Protein AF-M5C0V6-F1 (afdb_monomer_lite)

Foldseek 3Di:
DDPADWDQDDLPDPVCQWDWTAGPPPRDIDIDGSPVVVVVVVCVVVVVVVVVVVLVVVVVVLQVVLLVLLLVLVVCPVPDDFLALVNLVSLLVSLVSLQDDRDDPPPDAPDDQDPVLVDPVRQRPCSNVVPRGQDDDLSSLVSSLVSLVSSQVSLCRNVHVVCSSPPSNVVSVVSSVVSVVVNVVCVVVPNRDDPDDDD

pLDDT: mean 81.52, std 14.81, range [35.28, 97.56]

Organism: Thanatephorus cucumeris (strain AG1-IB / isolate 7/3/14) (NCBI:txid1108050)

Radius of gyration: 25.03 Å; chains: 1; bounding box: 64×35×66 Å

Secondary structure (DSSP, 8-state):
---PPPPPP-S--TT-S-EEEE-TTT--EEEE-HHHHHHHHHHHHHHHHHHHHHHHHHHHHHHHHHHHHHHHHHHHHHHSPTT-HHHHHHHHHHHHHHTSPPP-GGG-PPPPPPTTTT-TT-TTHHHHH-SS----HHHHHHHHHHHHHHHHHHHHHHS-TTTTTHHHHHHHHHHHHHHHHHHHHHHHTTSSSPPP---

Sequence (199 aa):
MCEGFLPMPKLDDPNLKKTNVQCLQCRSVCTIEPPAIADAIRLGEEGLERAEELQFSDRYILDEAVRAAARVAAGISAVLPAGHPVRAVVYAELGKLLAVDEYYPGGQEPSEPTPAQLDPKANLTWIAGDEMGIPKGFERLRLAHHTLMQARQELLVGFGHSEQGGAVGKEVTELARKIEQEVAIWRKAGGGRRPVSQH

Structure (mmCIF, N/CA/C/O backbone):
data_AF-M5C0V6-F1
#
_entry.id   AF-M5C0V6-F1
#
loop_
_atom_site.group_PDB
_atom_site.id
_atom_site.type_symbol
_atom_site.label_atom_id
_atom_site.label_alt_id
_atom_site.label_comp_id
_atom_site.label_asym_id
_atom_site.label_entity_id
_atom_site.label_seq_id
_atom_site.pdbx_PDB_ins_code
_atom_site.Cartn_x
_atom_site.Cartn_y
_atom_site.Cartn_z
_atom_site.occupancy
_atom_site.B_iso_or_equiv
_atom_site.auth_seq_id
_atom_site.auth_comp_id
_atom_site.auth_asym_id
_atom_site.auth_atom_id
_atom_site.pdbx_PDB_model_num
ATOM 1 N N . MET A 1 1 ? 41.829 3.023 -16.241 1.00 58.75 1 MET A N 1
ATOM 2 C CA . MET A 1 1 ? 40.935 2.441 -17.265 1.00 58.75 1 MET A CA 1
ATOM 3 C C . MET A 1 1 ? 40.367 3.614 -18.050 1.00 58.75 1 MET A C 1
ATOM 5 O O . MET A 1 1 ? 40.049 4.608 -17.415 1.00 58.75 1 MET A O 1
ATOM 9 N N . CYS A 1 2 ? 40.374 3.590 -19.384 1.00 77.81 2 CYS A N 1
ATOM 10 C CA . CYS A 1 2 ? 39.829 4.698 -20.177 1.00 77.81 2 CYS A CA 1
ATOM 11 C C . CYS A 1 2 ? 38.317 4.496 -20.346 1.00 77.81 2 CYS A C 1
ATOM 13 O O . CYS A 1 2 ? 37.915 3.420 -20.771 1.00 77.81 2 CYS A O 1
ATOM 15 N N . GLU A 1 3 ? 37.510 5.513 -20.039 1.00 78.81 3 GLU A N 1
ATOM 16 C CA . GLU A 1 3 ? 36.044 5.524 -20.227 1.00 78.81 3 GLU A CA 1
ATOM 17 C C . GLU A 1 3 ? 35.631 5.932 -21.657 1.00 78.81 3 GLU A C 1
ATOM 19 O O . GLU A 1 3 ? 34.499 6.331 -21.913 1.00 78.81 3 GLU A O 1
ATOM 24 N N . GLY A 1 4 ? 36.575 5.889 -22.600 1.00 75.25 4 GLY A N 1
ATOM 25 C CA . GLY A 1 4 ? 36.364 6.350 -23.966 1.00 75.25 4 GLY A CA 1
ATOM 26 C C . GLY A 1 4 ? 35.483 5.413 -24.788 1.00 75.25 4 GLY A C 1
ATOM 27 O O . GLY A 1 4 ? 35.459 4.200 -24.586 1.00 75.25 4 GLY A O 1
ATOM 28 N N . PHE A 1 5 ? 34.789 5.990 -25.766 1.00 78.94 5 PHE A N 1
ATOM 29 C CA . PHE A 1 5 ? 33.856 5.270 -26.625 1.00 78.94 5 PHE A CA 1
ATOM 30 C C . PHE A 1 5 ? 34.588 4.355 -27.625 1.00 78.94 5 PHE A C 1
ATOM 32 O O . PHE A 1 5 ? 35.536 4.781 -28.301 1.00 78.94 5 PHE A O 1
ATOM 39 N N . LEU A 1 6 ? 34.132 3.105 -27.740 1.00 81.50 6 LEU A N 1
ATOM 40 C CA . LEU A 1 6 ? 34.535 2.180 -28.800 1.00 81.50 6 LEU A CA 1
ATOM 41 C C . LEU A 1 6 ? 33.510 2.254 -29.941 1.00 81.50 6 LEU A C 1
ATOM 43 O O . LEU A 1 6 ? 32.312 2.155 -29.677 1.00 81.50 6 LEU A O 1
ATOM 47 N N . PRO A 1 7 ? 33.939 2.420 -31.203 1.00 81.00 7 PRO A N 1
ATOM 48 C CA . PRO A 1 7 ? 33.012 2.406 -32.325 1.00 81.00 7 PRO A CA 1
ATOM 49 C C . PRO A 1 7 ? 32.363 1.022 -32.450 1.00 81.00 7 PRO A C 1
ATOM 51 O O . PRO A 1 7 ? 33.058 0.003 -32.455 1.00 81.00 7 PRO A O 1
ATOM 54 N N . MET A 1 8 ? 31.033 0.993 -32.555 1.00 79.38 8 MET A N 1
ATOM 55 C CA . MET A 1 8 ? 30.279 -0.249 -32.715 1.00 79.38 8 MET A CA 1
ATOM 56 C C . MET A 1 8 ? 30.601 -0.875 -34.085 1.00 79.38 8 MET A C 1
ATOM 58 O O . MET A 1 8 ? 30.485 -0.185 -35.104 1.00 79.38 8 MET A O 1
ATOM 62 N N . PRO A 1 9 ? 31.027 -2.149 -34.152 1.00 80.31 9 PRO A N 1
ATOM 63 C CA . PRO A 1 9 ? 31.203 -2.846 -35.421 1.00 80.31 9 PRO A CA 1
ATOM 64 C C . PRO A 1 9 ? 29.841 -3.156 -36.059 1.00 80.31 9 PRO A C 1
ATOM 66 O O . PRO A 1 9 ? 28.805 -3.090 -35.403 1.00 80.31 9 PRO A O 1
ATOM 69 N N . LYS A 1 10 ? 29.842 -3.566 -37.331 1.00 81.69 10 LYS A N 1
ATOM 70 C CA . LYS A 1 10 ? 28.652 -4.172 -37.946 1.00 81.69 10 LYS A CA 1
ATOM 71 C C . LYS A 1 10 ? 28.391 -5.518 -37.269 1.00 81.69 10 LYS A C 1
ATOM 73 O O . LYS A 1 10 ? 29.234 -6.410 -37.359 1.00 81.69 10 LYS A O 1
ATOM 78 N N . LEU A 1 11 ? 27.279 -5.630 -36.551 1.00 79.69 11 LEU A N 1
ATOM 79 C CA . LEU A 1 11 ? 26.916 -6.820 -35.765 1.00 79.69 11 LEU A CA 1
ATOM 80 C C . LEU A 1 11 ? 26.259 -7.908 -36.629 1.00 79.69 11 LEU A C 1
ATOM 82 O O . LEU A 1 11 ? 26.201 -9.071 -36.255 1.00 79.69 11 LEU A O 1
ATOM 86 N N . ASP A 1 12 ? 25.804 -7.501 -37.802 1.00 77.50 12 ASP A N 1
ATOM 87 C CA . ASP A 1 12 ? 24.963 -8.208 -38.755 1.00 77.50 12 ASP A CA 1
ATOM 88 C C . ASP A 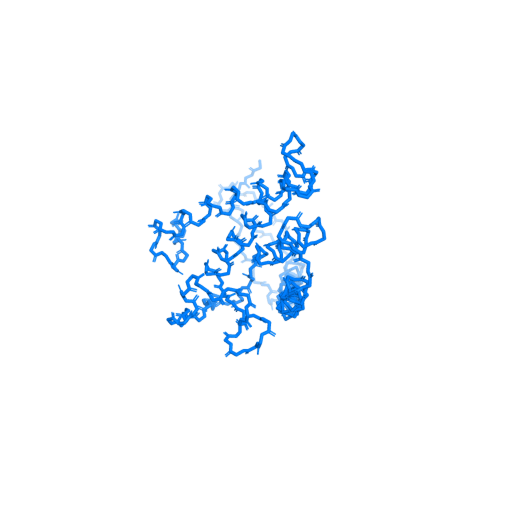1 12 ? 25.768 -8.910 -39.871 1.00 77.50 12 ASP A C 1
ATOM 90 O O . ASP A 1 12 ? 25.187 -9.553 -40.743 1.00 77.50 12 ASP A O 1
ATOM 94 N N . ASP A 1 13 ? 27.108 -8.851 -39.836 1.00 82.00 13 ASP A N 1
ATOM 95 C CA . ASP A 1 13 ? 27.973 -9.615 -40.746 1.00 82.00 13 ASP A CA 1
ATOM 96 C C . ASP A 1 13 ? 28.235 -11.038 -40.203 1.00 82.00 13 ASP A C 1
ATOM 98 O O . ASP A 1 13 ? 29.008 -11.204 -39.252 1.00 82.00 13 ASP A O 1
ATOM 102 N N . PRO A 1 14 ? 27.670 -12.094 -40.822 1.00 75.12 14 PRO A N 1
ATOM 103 C CA . PRO A 1 14 ? 27.807 -13.470 -40.342 1.00 75.12 14 PRO A CA 1
ATOM 104 C C . PRO A 1 14 ? 29.234 -14.028 -40.470 1.00 75.12 14 PRO A C 1
ATOM 106 O O . PRO A 1 14 ? 29.556 -15.048 -39.858 1.00 75.12 14 PRO A O 1
ATOM 109 N N . ASN A 1 15 ? 30.108 -13.388 -41.254 1.00 82.19 15 ASN A N 1
ATOM 110 C CA . ASN A 1 15 ? 31.496 -13.819 -41.422 1.00 82.19 15 ASN A CA 1
ATOM 111 C C . ASN A 1 15 ? 32.445 -13.166 -40.406 1.00 82.19 15 ASN A C 1
ATOM 113 O O . ASN A 1 15 ? 33.596 -13.598 -40.261 1.00 82.19 15 ASN A O 1
ATOM 117 N N . LEU A 1 16 ? 31.985 -12.147 -39.676 1.00 80.94 16 LEU A N 1
ATOM 118 C CA . LEU A 1 16 ? 32.814 -11.353 -38.779 1.00 80.94 16 LEU A CA 1
ATOM 119 C C . LEU A 1 16 ? 32.869 -11.964 -37.370 1.00 80.94 16 LEU A C 1
ATOM 121 O O . LEU A 1 16 ? 32.128 -11.591 -36.469 1.00 80.94 16 LEU A O 1
ATOM 125 N N . LYS A 1 17 ? 33.797 -12.905 -37.155 1.00 84.25 17 LYS A N 1
ATOM 126 C CA . LYS A 1 17 ? 33.957 -13.590 -35.854 1.00 84.25 17 LYS A CA 1
ATOM 127 C C . LYS A 1 17 ? 34.654 -12.740 -34.788 1.00 84.25 17 LYS A C 1
ATOM 129 O O . LYS A 1 17 ? 34.294 -12.802 -33.618 1.00 84.25 17 LYS A O 1
ATOM 134 N N . LYS A 1 18 ? 35.681 -11.985 -35.187 1.00 88.69 18 LYS A N 1
ATOM 135 C CA . LYS A 1 18 ? 36.489 -11.111 -34.323 1.00 88.69 18 LYS A CA 1
ATOM 136 C C . LYS A 1 18 ? 36.910 -9.880 -35.101 1.00 88.69 18 LYS A C 1
ATOM 138 O O . LYS A 1 18 ? 37.254 -9.988 -36.275 1.00 88.69 18 LYS A O 1
ATOM 143 N N . THR A 1 19 ? 36.941 -8.731 -34.441 1.00 88.75 19 THR A N 1
ATOM 144 C CA . THR A 1 19 ? 37.491 -7.507 -35.026 1.00 88.75 19 THR A CA 1
ATOM 145 C C . THR A 1 19 ? 38.219 -6.675 -33.979 1.00 88.75 19 THR A C 1
ATOM 147 O O . THR A 1 19 ? 37.925 -6.760 -32.787 1.00 88.75 19 THR A O 1
ATOM 150 N N . ASN A 1 20 ? 39.196 -5.892 -34.428 1.00 90.38 20 ASN A N 1
ATOM 151 C CA . ASN A 1 20 ? 39.928 -4.960 -33.584 1.00 90.38 20 ASN A CA 1
ATOM 152 C C . ASN A 1 20 ? 39.344 -3.563 -33.768 1.00 90.38 20 ASN A C 1
ATOM 154 O O . ASN A 1 20 ? 39.333 -3.032 -34.877 1.00 90.38 20 ASN A O 1
ATOM 158 N N . VAL A 1 21 ? 38.904 -2.957 -32.672 1.00 88.75 21 VAL A N 1
ATOM 159 C CA . VAL A 1 21 ? 38.421 -1.575 -32.627 1.00 88.75 21 VAL A CA 1
ATOM 160 C C . VAL A 1 21 ? 39.369 -0.728 -31.788 1.00 88.75 21 VAL A C 1
ATOM 162 O O . VAL A 1 21 ? 39.937 -1.197 -30.802 1.00 88.75 21 VAL A O 1
ATOM 165 N N . GLN A 1 22 ? 39.580 0.522 -32.194 1.00 90.38 22 GLN A N 1
ATOM 166 C CA . GLN A 1 22 ? 40.397 1.476 -31.446 1.00 90.38 22 GLN A CA 1
ATOM 167 C C . GLN A 1 22 ? 39.499 2.406 -30.638 1.00 90.38 22 GLN A C 1
ATOM 169 O O . GLN A 1 22 ? 38.550 2.977 -31.174 1.00 90.38 22 GLN A O 1
ATOM 174 N N . CYS A 1 23 ? 39.827 2.589 -29.360 1.00 88.50 23 CYS A N 1
ATOM 175 C CA . CYS A 1 23 ? 39.190 3.608 -28.535 1.00 88.50 23 CYS A CA 1
ATOM 176 C C . CYS A 1 23 ? 39.458 4.996 -29.119 1.00 88.50 23 CYS A C 1
ATOM 178 O O . CYS A 1 23 ? 40.614 5.372 -29.332 1.00 88.50 23 CYS A O 1
ATOM 180 N N . LEU A 1 24 ? 38.398 5.780 -29.327 1.00 87.50 24 LEU A N 1
ATOM 181 C CA . LEU A 1 24 ? 38.498 7.119 -29.916 1.00 87.50 24 LEU A CA 1
ATOM 182 C C . LEU A 1 24 ? 39.248 8.116 -29.017 1.00 87.50 24 LEU A C 1
ATOM 184 O O . LEU A 1 24 ? 39.697 9.155 -29.494 1.00 87.50 24 LEU A O 1
ATOM 188 N N . GLN A 1 25 ? 39.418 7.790 -27.733 1.00 91.06 25 GLN A N 1
ATOM 189 C CA . GLN A 1 25 ? 40.037 8.667 -26.743 1.00 91.06 25 GLN A CA 1
ATOM 190 C C . GLN A 1 25 ? 41.476 8.266 -26.399 1.00 91.06 25 GLN A C 1
ATOM 192 O O . GLN A 1 25 ? 42.384 9.082 -26.531 1.00 91.06 25 GLN A O 1
ATOM 197 N N . CYS A 1 26 ? 41.719 7.017 -25.986 1.00 92.69 26 CYS A N 1
ATOM 198 C CA . CYS A 1 26 ? 43.062 6.564 -25.593 1.00 92.69 26 CYS A CA 1
ATOM 199 C C . CYS A 1 26 ? 43.816 5.798 -26.686 1.00 92.69 26 CYS A C 1
ATOM 201 O O . CYS A 1 26 ? 44.959 5.402 -26.461 1.00 92.69 26 CYS A O 1
ATOM 203 N N . ARG A 1 27 ? 43.192 5.557 -27.849 1.00 89.81 27 ARG A N 1
ATOM 204 C CA . ARG A 1 27 ? 43.743 4.779 -28.978 1.00 89.81 27 ARG A CA 1
ATOM 205 C C . ARG A 1 27 ? 44.123 3.332 -28.653 1.00 89.81 27 ARG A C 1
ATOM 207 O O . ARG A 1 27 ? 44.722 2.655 -29.486 1.00 89.81 27 ARG A O 1
ATOM 214 N N . SER A 1 28 ? 43.768 2.834 -27.469 1.00 90.56 28 SER A N 1
ATOM 215 C CA . SER A 1 28 ? 43.949 1.427 -27.118 1.00 90.56 28 SER A CA 1
ATOM 216 C C . SER A 1 28 ? 43.147 0.544 -28.071 1.00 90.56 28 SER A C 1
ATOM 218 O O . SER A 1 28 ? 41.999 0.854 -28.394 1.00 90.56 28 SER A O 1
ATOM 220 N N . VAL A 1 29 ? 43.775 -0.540 -28.526 1.00 90.06 29 VAL A N 1
ATOM 221 C CA . VAL A 1 29 ? 43.158 -1.540 -29.399 1.00 90.06 29 VAL A CA 1
ATOM 222 C C . VAL A 1 29 ? 42.454 -2.574 -28.528 1.00 90.06 29 VAL A C 1
ATOM 224 O O . VAL A 1 29 ? 43.076 -3.165 -27.646 1.00 90.06 29 VAL A O 1
ATOM 227 N N . CYS A 1 30 ? 41.175 -2.805 -28.795 1.00 86.81 30 CYS A N 1
ATOM 228 C CA . CYS A 1 30 ? 40.366 -3.830 -28.149 1.00 86.81 30 CYS A CA 1
ATOM 229 C C . CYS A 1 30 ? 39.891 -4.838 -29.197 1.00 86.81 30 CYS A C 1
ATOM 231 O O . CYS A 1 30 ? 39.372 -4.452 -30.246 1.00 86.81 30 CYS A O 1
ATOM 233 N N . THR A 1 31 ? 40.049 -6.127 -28.908 1.00 90.00 31 THR A N 1
ATOM 234 C CA . THR A 1 31 ? 39.469 -7.199 -29.721 1.00 90.00 31 THR A CA 1
ATOM 235 C C . THR A 1 31 ? 38.067 -7.496 -29.212 1.00 90.00 31 THR A C 1
ATOM 237 O O . THR A 1 31 ? 37.890 -7.783 -28.031 1.00 90.00 31 THR A O 1
ATOM 240 N N . ILE A 1 32 ? 37.083 -7.433 -30.101 1.00 88.69 32 ILE A N 1
ATOM 241 C CA . ILE A 1 32 ? 35.679 -7.710 -29.795 1.00 88.69 32 ILE A CA 1
ATOM 242 C C . ILE A 1 32 ? 35.148 -8.849 -30.663 1.00 88.69 32 ILE A C 1
ATOM 244 O O . ILE A 1 32 ? 35.670 -9.116 -31.750 1.00 88.69 32 ILE A O 1
ATOM 248 N N . GLU A 1 33 ? 34.098 -9.500 -30.173 1.00 90.00 33 GLU A N 1
ATOM 249 C CA . GLU A 1 33 ? 33.386 -10.596 -30.830 1.00 90.00 33 GLU A CA 1
ATOM 250 C C . GLU A 1 33 ? 31.964 -10.120 -31.164 1.00 90.00 33 GLU A C 1
ATOM 252 O O . GLU A 1 33 ? 31.083 -10.194 -30.307 1.00 90.00 33 GLU A O 1
ATOM 257 N N . PRO A 1 34 ? 31.725 -9.595 -32.382 1.00 88.12 34 PRO A N 1
ATOM 258 C CA . PRO A 1 34 ? 30.413 -9.084 -32.786 1.00 88.12 34 PRO A CA 1
ATOM 259 C C . PRO A 1 34 ? 29.253 -10.066 -32.556 1.00 88.12 34 PRO A C 1
ATOM 261 O O . PRO A 1 34 ? 28.233 -9.614 -32.044 1.00 88.12 34 PRO A O 1
ATOM 264 N N . PRO A 1 35 ? 29.393 -11.388 -32.801 1.00 86.69 35 PRO A N 1
ATOM 265 C CA . PRO A 1 35 ? 28.322 -12.342 -32.510 1.00 86.69 35 PRO A CA 1
ATOM 266 C C . PRO A 1 35 ? 27.973 -12.414 -31.021 1.00 86.69 35 PRO A C 1
ATOM 268 O O . PRO A 1 35 ? 26.801 -12.457 -30.674 1.00 86.69 35 PRO A O 1
ATOM 271 N N . ALA A 1 36 ? 28.971 -12.356 -30.133 1.00 86.62 36 ALA A N 1
ATOM 272 C CA . ALA A 1 36 ? 28.740 -12.370 -28.689 1.00 86.62 36 ALA A CA 1
ATOM 273 C C . ALA A 1 36 ? 28.053 -11.081 -28.207 1.00 86.62 36 ALA A C 1
ATOM 275 O O . ALA A 1 36 ? 27.214 -11.126 -27.311 1.00 86.62 36 ALA A O 1
ATOM 276 N N . ILE A 1 37 ? 28.383 -9.936 -28.816 1.00 86.75 37 ILE A N 1
ATOM 277 C CA . ILE A 1 37 ? 27.714 -8.657 -28.542 1.00 86.75 37 ILE A CA 1
ATOM 278 C C . ILE A 1 37 ? 26.268 -8.690 -29.052 1.00 86.75 37 ILE A C 1
ATOM 280 O O . ILE A 1 37 ? 25.365 -8.296 -28.322 1.00 86.75 37 ILE A O 1
ATOM 284 N N . ALA A 1 38 ? 26.039 -9.188 -30.270 1.00 86.81 38 ALA A N 1
ATOM 285 C CA . ALA A 1 38 ? 24.705 -9.331 -30.848 1.00 86.81 38 ALA A CA 1
ATOM 286 C C . ALA A 1 38 ? 23.819 -10.266 -30.009 1.00 86.81 38 ALA A C 1
ATOM 288 O O . ALA A 1 38 ? 22.675 -9.928 -29.717 1.00 86.81 38 ALA A O 1
ATOM 289 N N . ASP A 1 39 ? 24.363 -11.397 -29.551 1.00 88.75 39 ASP A N 1
ATOM 290 C CA . ASP A 1 39 ? 23.660 -12.307 -28.645 1.00 88.75 39 ASP A CA 1
ATOM 291 C C . ASP A 1 39 ? 23.367 -11.666 -27.287 1.00 88.75 39 ASP A C 1
ATOM 293 O O . ASP A 1 39 ? 22.274 -11.844 -26.758 1.00 88.75 39 ASP A O 1
ATOM 297 N N . ALA A 1 40 ? 24.303 -10.898 -26.722 1.00 87.12 40 ALA A N 1
ATOM 298 C CA . ALA A 1 40 ? 24.074 -10.184 -25.468 1.00 87.12 40 ALA A CA 1
ATOM 299 C C . ALA A 1 40 ? 22.975 -9.117 -2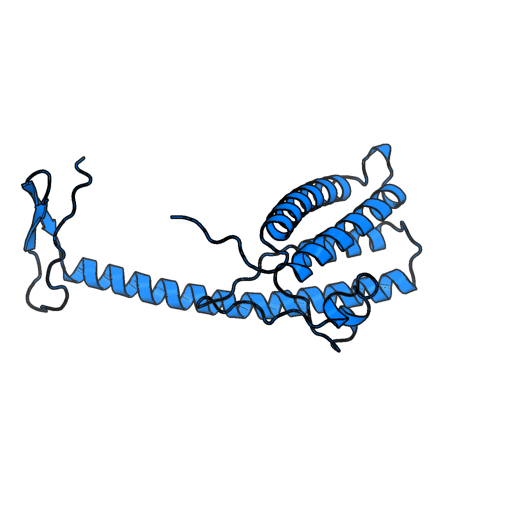5.599 1.00 87.12 40 ALA A C 1
ATOM 301 O O . ALA A 1 40 ? 22.162 -8.978 -24.688 1.00 87.12 40 ALA A O 1
ATOM 302 N N . ILE A 1 41 ? 22.921 -8.399 -26.728 1.00 89.38 41 ILE A N 1
ATOM 303 C CA . ILE A 1 41 ? 21.845 -7.444 -27.032 1.00 89.38 41 ILE A CA 1
ATOM 304 C C . ILE A 1 41 ? 20.512 -8.181 -27.150 1.00 89.38 41 ILE A C 1
ATOM 306 O O . ILE A 1 41 ? 19.579 -7.832 -26.436 1.00 89.38 41 ILE A O 1
ATOM 310 N N . ARG A 1 42 ? 20.445 -9.247 -27.957 1.00 91.69 42 ARG A N 1
ATOM 311 C CA . ARG A 1 42 ? 19.231 -10.056 -28.129 1.00 91.69 42 ARG A CA 1
ATOM 312 C C . ARG A 1 42 ? 18.723 -10.614 -26.798 1.00 91.69 42 ARG A C 1
ATOM 314 O O . ARG A 1 42 ? 17.541 -10.512 -26.501 1.00 91.69 42 ARG A O 1
ATOM 321 N N . LEU A 1 43 ? 19.608 -11.181 -25.975 1.00 92.31 43 LEU A N 1
ATOM 322 C CA . LEU A 1 43 ? 19.252 -11.669 -24.638 1.00 92.31 43 LEU A CA 1
ATOM 323 C C . LEU A 1 43 ? 18.788 -10.536 -23.715 1.00 92.31 43 LEU A C 1
ATOM 325 O O . LEU A 1 43 ? 17.912 -10.755 -22.882 1.00 92.31 43 LEU A O 1
ATOM 329 N N . GLY A 1 44 ? 19.370 -9.342 -23.848 1.00 92.06 44 GLY A N 1
ATOM 330 C CA . GLY A 1 44 ? 18.930 -8.146 -23.137 1.00 92.06 44 GLY A CA 1
ATOM 331 C C . GLY A 1 44 ? 17.522 -7.712 -23.545 1.00 92.06 44 GLY A C 1
ATOM 332 O O . GLY A 1 44 ? 16.706 -7.435 -22.672 1.00 92.06 44 GLY A O 1
ATOM 333 N N . GLU A 1 45 ? 17.222 -7.712 -24.843 1.00 91.38 45 GLU A N 1
ATOM 334 C CA . GLU A 1 45 ? 15.902 -7.386 -25.396 1.00 91.38 45 GLU A CA 1
ATOM 335 C C . GLU A 1 45 ? 14.846 -8.423 -24.983 1.00 91.38 45 GLU A C 1
ATOM 337 O O . GLU A 1 45 ? 13.817 -8.053 -24.425 1.00 91.38 45 GLU A O 1
ATOM 342 N N . GLU A 1 46 ? 15.130 -9.721 -25.142 1.00 91.56 46 GLU A N 1
ATOM 343 C CA . GLU A 1 46 ? 14.251 -10.814 -24.689 1.00 91.56 46 GLU A CA 1
ATOM 344 C C . GLU A 1 46 ? 14.037 -10.789 -23.165 1.00 91.56 46 GLU A C 1
ATOM 346 O O . GLU A 1 46 ? 12.957 -11.100 -22.659 1.00 91.56 46 GLU A O 1
ATOM 351 N N . GLY A 1 47 ? 15.084 -10.444 -22.409 1.00 87.62 47 GLY A N 1
ATOM 352 C CA . GLY A 1 47 ? 15.016 -10.292 -20.960 1.00 87.62 47 GLY A CA 1
ATOM 353 C C . GLY A 1 47 ? 14.146 -9.109 -20.541 1.00 87.62 47 GLY A C 1
ATOM 354 O O . GLY A 1 47 ? 13.365 -9.239 -19.598 1.00 87.62 47 GLY A O 1
ATOM 355 N N . LEU A 1 48 ? 14.257 -7.983 -21.250 1.00 85.38 48 LEU A N 1
ATOM 356 C CA . LEU A 1 48 ? 13.433 -6.799 -21.032 1.00 85.38 48 LEU A CA 1
ATOM 357 C C . LEU A 1 48 ? 11.959 -7.087 -21.343 1.00 85.38 48 LEU A C 1
ATOM 359 O O . LEU A 1 48 ? 11.115 -6.812 -20.497 1.00 85.38 48 LEU A O 1
ATOM 363 N N . GLU A 1 49 ? 11.659 -7.721 -22.479 1.00 82.62 49 GLU A N 1
ATOM 364 C CA . GLU A 1 49 ? 10.290 -8.088 -22.875 1.00 82.62 49 GLU A CA 1
ATOM 365 C C . GLU A 1 49 ? 9.621 -8.995 -21.828 1.00 82.62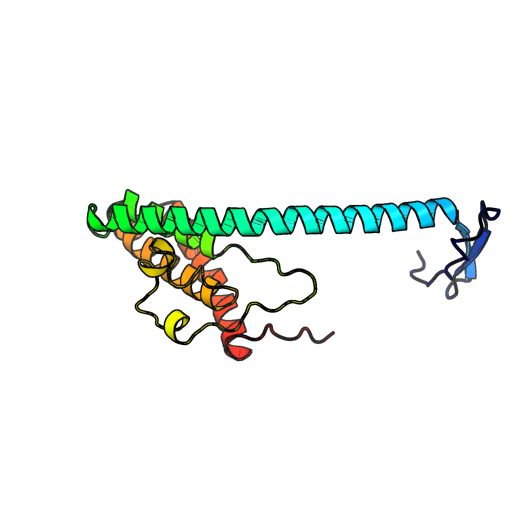 49 GLU A C 1
ATOM 367 O O . GLU A 1 49 ? 8.518 -8.713 -21.363 1.00 82.62 49 GLU A O 1
ATOM 372 N N . ARG A 1 50 ? 10.317 -10.039 -21.357 1.00 79.12 50 ARG A N 1
ATOM 373 C CA . ARG A 1 50 ? 9.789 -10.932 -20.308 1.00 79.12 50 ARG A CA 1
ATOM 374 C C . ARG A 1 50 ? 9.605 -10.242 -18.960 1.00 79.12 50 ARG A C 1
ATOM 376 O O . ARG A 1 50 ? 8.680 -10.578 -18.219 1.00 79.12 50 ARG A O 1
ATOM 383 N N . ALA A 1 51 ? 10.507 -9.327 -18.605 1.00 76.00 51 ALA A N 1
ATOM 384 C CA . ALA A 1 51 ? 10.377 -8.547 -17.381 1.00 76.00 51 ALA A CA 1
ATOM 385 C C . ALA A 1 51 ? 9.149 -7.629 -17.449 1.00 76.00 51 ALA A C 1
ATOM 387 O O . ALA A 1 51 ? 8.399 -7.554 -16.476 1.00 76.00 51 ALA A O 1
ATOM 388 N N . GLU A 1 52 ? 8.907 -7.000 -18.602 1.00 70.38 52 GLU A N 1
ATOM 389 C CA . GLU A 1 52 ? 7.711 -6.195 -18.847 1.00 70.38 52 GLU A CA 1
ATOM 390 C C . GLU A 1 52 ? 6.438 -7.051 -18.770 1.00 70.38 52 GLU A C 1
ATOM 392 O O . GLU A 1 52 ? 5.519 -6.685 -18.039 1.00 70.38 52 GLU A O 1
ATOM 397 N N . GLU A 1 53 ? 6.391 -8.219 -19.425 1.00 68.00 53 GLU A N 1
ATOM 398 C CA . GLU A 1 53 ? 5.252 -9.155 -19.376 1.00 68.00 53 GLU A CA 1
ATOM 399 C C . GLU A 1 53 ? 4.856 -9.550 -17.945 1.00 68.00 53 GLU A C 1
ATOM 401 O O . GLU A 1 53 ? 3.679 -9.461 -17.580 1.00 68.00 53 GLU A O 1
ATOM 406 N N . LEU A 1 54 ? 5.830 -9.935 -17.111 1.00 64.75 54 LEU A N 1
ATOM 407 C CA . LEU A 1 54 ? 5.588 -10.284 -15.706 1.00 64.75 54 LEU A CA 1
ATOM 408 C C . LEU A 1 54 ? 4.977 -9.112 -14.927 1.00 64.75 54 LEU A C 1
ATOM 410 O O . LEU A 1 54 ? 4.054 -9.299 -14.128 1.00 64.75 54 LEU A O 1
ATOM 414 N N . GLN A 1 55 ? 5.422 -7.898 -15.230 1.00 61.41 55 GLN A N 1
ATOM 415 C CA . GLN A 1 55 ? 4.974 -6.677 -14.578 1.00 61.41 55 GLN A CA 1
ATOM 416 C C . GLN A 1 55 ? 3.507 -6.322 -14.896 1.00 61.41 55 GLN A C 1
ATOM 418 O O . GLN A 1 55 ? 2.814 -5.738 -14.058 1.00 61.41 55 GLN A O 1
ATOM 423 N N . PHE A 1 56 ? 2.984 -6.711 -16.068 1.00 56.00 56 PHE A N 1
ATOM 424 C CA . PHE A 1 56 ? 1.558 -6.553 -16.397 1.00 56.00 56 PHE A CA 1
ATOM 425 C C . PHE A 1 56 ? 0.656 -7.484 -15.578 1.00 56.00 56 PHE A C 1
ATOM 427 O O . PHE A 1 56 ? -0.426 -7.068 -15.146 1.00 56.00 56 PHE A O 1
ATOM 434 N N . SER A 1 57 ? 1.091 -8.725 -15.343 1.00 58.59 57 SER A N 1
ATOM 435 C CA . SER A 1 57 ? 0.398 -9.674 -14.460 1.00 58.59 57 SER A CA 1
ATOM 436 C C . SER A 1 57 ? 0.343 -9.172 -13.015 1.00 58.59 57 SER A C 1
ATOM 438 O O . SER A 1 57 ? -0.702 -9.288 -12.372 1.00 58.59 57 SER A O 1
ATOM 440 N N . ASP A 1 58 ? 1.408 -8.528 -12.533 1.00 69.31 58 ASP A N 1
ATOM 441 C CA . ASP A 1 58 ? 1.473 -7.989 -11.171 1.00 69.31 58 ASP A CA 1
ATOM 442 C C . ASP A 1 58 ? 0.425 -6.897 -10.918 1.00 69.31 58 ASP A C 1
ATOM 444 O O . ASP A 1 58 ? -0.172 -6.850 -9.840 1.00 69.31 58 ASP A O 1
ATOM 448 N N . ARG A 1 59 ? 0.118 -6.054 -11.915 1.00 76.25 59 ARG A N 1
ATOM 449 C CA . ARG A 1 59 ? -0.884 -4.985 -11.759 1.00 76.25 59 ARG A CA 1
ATOM 450 C C . ARG A 1 59 ? -2.294 -5.529 -11.543 1.00 76.25 59 ARG A C 1
ATOM 452 O O . ARG A 1 59 ? -3.015 -5.020 -10.689 1.00 76.25 59 ARG A O 1
ATOM 459 N N . TYR A 1 60 ? -2.694 -6.544 -12.309 1.00 78.81 60 TYR A N 1
ATOM 460 C CA . TYR A 1 60 ? -4.014 -7.159 -12.147 1.00 78.81 60 TYR A CA 1
ATOM 461 C C . TYR A 1 60 ? -4.151 -7.817 -10.769 1.00 78.81 60 TYR A C 1
ATOM 463 O O . TYR A 1 60 ? -5.157 -7.627 -10.088 1.00 78.81 60 TYR A O 1
ATOM 471 N N . ILE A 1 61 ? -3.115 -8.538 -10.332 1.00 84.06 61 ILE A N 1
ATOM 472 C CA . ILE A 1 61 ? -3.092 -9.186 -9.017 1.00 84.06 61 ILE A CA 1
ATOM 473 C C . ILE A 1 61 ? -3.122 -8.150 -7.889 1.00 84.06 61 ILE A C 1
ATOM 475 O O . ILE A 1 61 ? -3.853 -8.328 -6.914 1.00 84.06 61 ILE A O 1
ATOM 479 N N . LEU A 1 62 ? -2.382 -7.049 -8.030 1.00 85.81 62 LEU A N 1
ATOM 480 C CA . LEU A 1 62 ? -2.394 -5.944 -7.079 1.00 85.81 62 LEU A CA 1
ATOM 481 C C . LEU A 1 62 ? -3.777 -5.291 -6.985 1.00 85.81 62 LEU A C 1
ATOM 483 O O . LEU A 1 62 ? -4.251 -5.025 -5.881 1.00 85.81 62 LEU A O 1
ATOM 487 N N . ASP A 1 63 ? -4.439 -5.062 -8.119 1.00 85.81 63 ASP A N 1
ATOM 488 C CA . ASP A 1 63 ? -5.785 -4.495 -8.141 1.00 85.81 63 ASP A CA 1
ATOM 489 C C . ASP A 1 63 ? -6.799 -5.440 -7.472 1.00 85.81 63 ASP A C 1
ATOM 491 O O . ASP A 1 63 ? -7.571 -5.018 -6.610 1.00 85.81 63 ASP A O 1
ATOM 495 N N . GLU A 1 64 ? -6.755 -6.740 -7.765 1.00 86.19 64 GLU A N 1
ATOM 496 C CA . GLU A 1 64 ? -7.601 -7.719 -7.074 1.00 86.19 64 GLU A CA 1
ATOM 497 C C . GLU A 1 64 ? -7.321 -7.785 -5.566 1.00 86.19 64 GLU A C 1
ATOM 499 O O . GLU A 1 64 ? -8.257 -7.834 -4.762 1.00 86.19 64 GLU A O 1
ATOM 504 N N . ALA A 1 65 ? -6.053 -7.711 -5.154 1.00 90.62 65 ALA A N 1
ATOM 505 C CA . ALA A 1 65 ? -5.677 -7.679 -3.744 1.00 90.62 65 ALA A CA 1
ATOM 506 C C . ALA A 1 65 ? -6.225 -6.430 -3.035 1.00 90.62 65 ALA A C 1
ATOM 508 O O . ALA A 1 65 ? -6.775 -6.536 -1.936 1.00 90.62 65 ALA A O 1
ATOM 509 N N . VAL A 1 66 ? -6.141 -5.256 -3.671 1.00 90.94 66 VAL A N 1
ATOM 510 C CA . VAL A 1 66 ? -6.707 -4.005 -3.145 1.00 90.94 66 VAL A CA 1
ATOM 511 C C . VAL A 1 66 ? -8.232 -4.098 -3.036 1.00 90.94 66 VAL A C 1
ATOM 513 O O . VAL A 1 66 ? -8.778 -3.747 -1.987 1.00 90.94 66 VAL A O 1
ATOM 516 N N . ARG A 1 67 ? -8.934 -4.624 -4.054 1.00 88.88 67 ARG A N 1
ATOM 517 C CA . ARG A 1 67 ? -10.394 -4.843 -3.991 1.00 88.88 67 ARG A CA 1
ATOM 518 C C . ARG A 1 67 ? -10.770 -5.771 -2.840 1.00 88.88 67 ARG A C 1
ATOM 520 O O . ARG A 1 67 ? -11.676 -5.466 -2.063 1.00 88.88 67 ARG A O 1
ATOM 527 N N . ALA A 1 68 ? -10.083 -6.906 -2.716 1.00 90.25 68 ALA A N 1
ATOM 528 C CA . ALA A 1 68 ? -10.332 -7.872 -1.654 1.00 90.25 68 ALA A CA 1
ATOM 529 C C . ALA A 1 68 ? -10.106 -7.247 -0.267 1.00 90.25 68 ALA A C 1
ATOM 531 O O . ALA A 1 68 ? -10.986 -7.331 0.593 1.00 90.25 68 ALA A O 1
ATOM 532 N N . ALA A 1 69 ? -8.982 -6.553 -0.070 1.00 92.31 69 ALA A N 1
ATOM 533 C CA . ALA A 1 69 ? -8.664 -5.873 1.181 1.00 92.31 69 ALA A CA 1
ATOM 534 C C . ALA A 1 69 ? -9.693 -4.784 1.532 1.00 92.31 69 ALA A C 1
ATOM 536 O O . ALA A 1 69 ? -10.112 -4.690 2.686 1.00 92.31 69 ALA A O 1
ATOM 537 N N . ALA A 1 70 ? -10.169 -4.012 0.551 1.00 91.00 70 ALA A N 1
ATOM 538 C CA . ALA A 1 70 ? -11.204 -3.002 0.765 1.00 91.00 70 ALA A CA 1
ATOM 539 C C . ALA A 1 70 ? -12.546 -3.615 1.196 1.00 91.00 70 ALA A C 1
ATOM 541 O O . ALA A 1 70 ? -13.179 -3.113 2.126 1.00 91.00 70 ALA A O 1
ATOM 542 N N . ARG A 1 71 ? -12.966 -4.733 0.585 1.00 88.94 71 ARG A N 1
ATOM 543 C CA . ARG A 1 71 ? -14.180 -5.464 1.001 1.00 88.94 71 ARG A CA 1
ATOM 544 C C . ARG A 1 71 ? -14.055 -6.002 2.425 1.00 88.94 71 ARG A C 1
ATOM 546 O O . ARG A 1 71 ? -14.994 -5.871 3.210 1.00 88.94 71 ARG A O 1
ATOM 553 N N . VAL A 1 72 ? -12.893 -6.556 2.778 1.00 92.81 72 VAL A N 1
ATOM 554 C CA . VAL A 1 72 ? -12.601 -7.017 4.146 1.00 92.81 72 VAL A CA 1
ATOM 555 C C . VAL A 1 72 ? -12.653 -5.847 5.133 1.00 92.81 72 VAL A C 1
ATOM 557 O O . VAL A 1 72 ? -13.313 -5.958 6.166 1.00 92.81 72 VAL A O 1
ATOM 560 N N . ALA A 1 73 ? -12.037 -4.708 4.802 1.00 91.75 73 ALA A N 1
ATOM 561 C CA . ALA A 1 73 ? -12.077 -3.495 5.618 1.00 91.75 73 ALA A CA 1
ATOM 562 C C . ALA A 1 73 ? -13.507 -2.990 5.840 1.00 91.75 73 ALA A C 1
ATOM 564 O O . ALA A 1 73 ? -13.869 -2.666 6.974 1.00 91.75 73 ALA A O 1
ATOM 565 N N . ALA A 1 74 ? -14.333 -2.978 4.791 1.00 88.19 74 ALA A N 1
ATOM 566 C CA . ALA A 1 74 ? -15.729 -2.562 4.871 1.00 88.19 74 ALA A CA 1
ATOM 567 C C . ALA A 1 74 ? -16.554 -3.507 5.763 1.00 88.19 74 ALA A C 1
ATOM 569 O O . ALA A 1 74 ? -17.232 -3.052 6.685 1.00 88.19 74 ALA A O 1
ATOM 570 N N . GLY A 1 75 ? -16.443 -4.822 5.542 1.00 88.69 75 GLY A N 1
ATOM 571 C CA . GLY A 1 75 ? -17.164 -5.832 6.319 1.00 88.69 75 GLY A CA 1
ATOM 572 C C . GLY A 1 75 ? -16.771 -5.835 7.797 1.00 88.69 75 GLY A C 1
ATOM 573 O O . GLY A 1 75 ? -17.636 -5.804 8.669 1.00 88.69 75 GLY A O 1
ATOM 574 N N . ILE A 1 76 ? -15.470 -5.795 8.099 1.00 91.38 76 ILE A N 1
ATOM 575 C CA . ILE A 1 76 ? -14.984 -5.740 9.483 1.00 91.38 76 ILE A CA 1
ATOM 576 C C . ILE A 1 76 ? -15.392 -4.434 10.164 1.00 91.38 76 ILE A C 1
ATOM 578 O O . ILE A 1 76 ? -15.780 -4.461 11.330 1.00 91.38 76 ILE A O 1
ATOM 582 N N . SER A 1 77 ? -15.363 -3.303 9.457 1.00 90.19 77 SER A N 1
ATOM 583 C CA . SER A 1 77 ? -15.757 -2.011 10.034 1.00 90.19 77 SER A CA 1
ATOM 584 C C . SER A 1 77 ? -17.248 -1.907 10.347 1.00 90.19 77 SER A C 1
ATOM 586 O O . SER A 1 77 ? -17.620 -1.118 11.212 1.00 90.19 77 SER A O 1
ATOM 588 N N . ALA A 1 78 ? -18.089 -2.707 9.687 1.00 90.00 78 ALA A N 1
ATOM 589 C CA . ALA A 1 78 ? -19.515 -2.792 9.990 1.00 90.00 78 ALA A CA 1
ATOM 590 C C . ALA A 1 78 ? -19.811 -3.568 11.288 1.00 90.00 78 ALA A C 1
ATOM 592 O O . ALA A 1 78 ? -20.870 -3.378 11.881 1.00 90.00 78 ALA A O 1
ATOM 593 N N . VAL A 1 79 ? -18.893 -4.434 11.730 1.00 94.69 79 VAL A N 1
ATOM 594 C CA . VAL A 1 79 ? -19.100 -5.333 12.880 1.00 94.69 79 VAL A CA 1
ATOM 595 C C . VAL A 1 79 ? -18.249 -4.933 14.086 1.00 94.69 79 VAL A C 1
ATOM 597 O O . VAL A 1 79 ? -18.704 -5.037 15.223 1.00 94.69 79 VAL A O 1
ATOM 600 N N . LEU A 1 80 ? -17.014 -4.474 13.861 1.00 94.12 80 LEU A N 1
ATOM 601 C CA . LEU A 1 80 ? -16.066 -4.145 14.922 1.00 94.12 80 LEU A CA 1
ATOM 602 C C . LEU A 1 80 ? -16.023 -2.634 15.202 1.00 94.12 80 LEU A C 1
ATOM 604 O O . LEU A 1 80 ? -15.949 -1.821 14.269 1.00 94.12 80 LEU A O 1
ATOM 608 N N . PRO A 1 81 ? -16.003 -2.233 16.489 1.00 94.38 81 PRO A N 1
ATOM 609 C CA . PRO A 1 81 ? -15.932 -0.830 16.863 1.00 94.38 81 PRO A CA 1
ATOM 610 C C . PRO A 1 81 ? -14.589 -0.208 16.459 1.00 94.38 81 PRO A C 1
ATOM 612 O O . PRO A 1 81 ? -13.585 -0.895 16.257 1.00 94.38 81 PRO A O 1
ATOM 615 N N . ALA A 1 82 ? -14.570 1.121 16.363 1.00 93.25 82 ALA A N 1
ATOM 616 C CA . ALA A 1 82 ? -13.351 1.872 16.080 1.00 93.25 82 ALA A CA 1
ATOM 617 C C . ALA A 1 82 ? -12.283 1.624 17.148 1.00 93.25 82 ALA A C 1
ATOM 619 O O . ALA A 1 82 ? -12.582 1.626 18.342 1.00 93.25 82 ALA A O 1
ATOM 620 N N . GLY A 1 83 ? -11.042 1.413 16.708 1.00 91.44 83 GLY A N 1
ATOM 621 C CA . GLY A 1 83 ? -9.933 1.100 17.605 1.00 91.44 83 GLY A CA 1
ATOM 622 C C . GLY A 1 83 ? -9.831 -0.377 17.981 1.00 91.44 83 GLY A C 1
ATOM 623 O O . GLY A 1 83 ? -8.940 -0.742 18.743 1.00 91.44 83 GLY A O 1
ATOM 624 N N . HIS A 1 84 ? -10.693 -1.250 17.446 1.00 95.81 84 HIS A N 1
ATOM 625 C CA . HIS A 1 84 ? -10.506 -2.689 17.597 1.00 95.81 84 HIS A CA 1
ATOM 626 C C . HIS A 1 84 ? -9.196 -3.127 16.903 1.00 95.81 84 HIS A C 1
ATOM 628 O O . HIS A 1 84 ? -9.021 -2.823 15.719 1.00 95.81 84 HIS A O 1
ATOM 634 N N . PRO A 1 85 ? -8.307 -3.904 17.559 1.00 95.06 85 PRO A N 1
ATOM 635 C CA . PRO A 1 85 ? -6.996 -4.269 17.007 1.00 95.06 85 PRO A CA 1
ATOM 636 C C . PRO A 1 85 ? -7.047 -4.873 15.596 1.00 95.06 85 PRO A C 1
ATOM 638 O O . PRO A 1 85 ? -6.288 -4.477 14.718 1.00 95.06 85 PRO A O 1
ATOM 641 N N . VAL A 1 86 ? -7.993 -5.785 15.345 1.00 96.50 86 VAL A N 1
ATOM 642 C CA . VAL A 1 86 ? -8.185 -6.413 14.021 1.00 96.50 86 VAL A CA 1
ATOM 643 C C . VAL A 1 86 ? -8.556 -5.391 12.942 1.00 96.50 86 VAL A C 1
ATOM 645 O O . VAL A 1 86 ? -8.009 -5.431 11.845 1.00 96.50 86 VAL A O 1
ATOM 648 N N . ARG A 1 87 ? -9.454 -4.449 13.247 1.00 94.50 87 ARG A N 1
ATOM 649 C CA . ARG A 1 87 ? -9.877 -3.409 12.302 1.00 94.50 87 ARG A CA 1
ATOM 650 C C . ARG A 1 87 ? -8.713 -2.473 11.969 1.00 94.50 87 ARG A C 1
ATOM 652 O O . ARG A 1 87 ? -8.502 -2.141 10.807 1.00 94.50 87 ARG A O 1
ATOM 659 N N . ALA A 1 88 ? -7.913 -2.136 12.978 1.00 95.62 88 ALA A N 1
ATOM 660 C CA . ALA A 1 88 ? -6.710 -1.331 12.829 1.00 95.62 88 ALA A CA 1
ATOM 661 C C . ALA A 1 88 ? -5.668 -1.989 11.902 1.00 95.62 88 ALA A C 1
ATOM 663 O O . ALA A 1 88 ? -5.134 -1.329 11.011 1.00 95.62 88 ALA A O 1
ATOM 664 N N . VAL A 1 89 ? -5.423 -3.297 12.065 1.00 97.25 89 VAL A N 1
ATOM 665 C CA . VAL A 1 89 ? -4.519 -4.069 11.191 1.00 97.25 89 VAL A CA 1
ATOM 666 C C . VAL A 1 89 ? -5.048 -4.122 9.759 1.00 97.25 89 VAL A C 1
ATOM 668 O O . VAL A 1 89 ? -4.292 -3.899 8.824 1.00 97.25 89 VAL A O 1
ATOM 671 N N . VAL A 1 90 ? -6.348 -4.336 9.565 1.00 96.62 90 VAL A N 1
ATOM 672 C CA . VAL A 1 90 ? -6.935 -4.382 8.218 1.00 96.62 90 VAL A CA 1
ATOM 673 C C . VAL A 1 90 ? -6.771 -3.056 7.471 1.00 96.62 90 VAL A C 1
ATOM 675 O O . VAL A 1 90 ? -6.415 -3.065 6.293 1.00 96.62 90 VAL A O 1
ATOM 678 N N . TYR A 1 91 ? -6.953 -1.916 8.145 1.00 96.00 91 TYR A N 1
ATOM 679 C CA . TYR A 1 91 ? -6.649 -0.617 7.539 1.00 96.00 91 TYR A CA 1
ATOM 680 C C . TYR A 1 91 ? -5.158 -0.438 7.242 1.00 96.00 91 TYR A C 1
ATOM 682 O O . TYR A 1 91 ? -4.814 0.134 6.209 1.00 96.00 91 TYR A O 1
ATOM 690 N N . ALA A 1 92 ? -4.271 -0.938 8.108 1.00 97.19 92 ALA A N 1
ATOM 691 C CA . ALA A 1 92 ? -2.832 -0.880 7.864 1.00 97.19 92 ALA A CA 1
ATOM 692 C C . ALA A 1 92 ? -2.454 -1.650 6.591 1.00 97.19 92 ALA A C 1
ATOM 694 O O . ALA A 1 92 ? -1.756 -1.107 5.738 1.00 97.19 92 ALA A O 1
ATOM 695 N N . GLU A 1 93 ? -2.965 -2.870 6.428 1.00 96.88 93 GLU A N 1
ATOM 696 C CA . GLU A 1 93 ? -2.673 -3.707 5.261 1.00 96.88 93 GLU A CA 1
ATOM 697 C C . GLU A 1 93 ? -3.264 -3.134 3.967 1.00 96.88 93 GLU A C 1
ATOM 699 O O . GLU A 1 93 ? -2.569 -3.064 2.953 1.00 96.88 93 GLU A O 1
ATOM 704 N N . LEU A 1 94 ? -4.500 -2.621 3.996 1.00 95.38 94 LEU A N 1
ATOM 705 C CA . LEU A 1 94 ? -5.076 -1.927 2.840 1.00 95.38 94 LEU A CA 1
ATOM 706 C C . LEU A 1 94 ? -4.240 -0.700 2.444 1.00 95.38 94 LEU A C 1
ATOM 708 O O . LEU A 1 94 ? -3.940 -0.508 1.267 1.00 95.38 94 LEU A O 1
ATOM 712 N N . GLY A 1 95 ? -3.831 0.114 3.420 1.00 94.50 95 GLY A N 1
ATOM 713 C CA . GLY A 1 95 ? -2.985 1.282 3.184 1.00 94.50 95 GLY A CA 1
ATOM 714 C C . GLY A 1 95 ? -1.630 0.924 2.565 1.00 94.50 95 GLY A C 1
ATOM 715 O O . GLY A 1 95 ? -1.182 1.608 1.647 1.00 94.50 95 GLY A O 1
ATOM 716 N N . LYS A 1 96 ? -1.006 -0.174 3.011 1.00 95.25 96 LYS A N 1
ATOM 717 C CA . LYS A 1 96 ? 0.246 -0.695 2.438 1.00 95.25 96 LYS A CA 1
ATOM 718 C C . LYS A 1 96 ? 0.067 -1.156 0.994 1.00 95.25 96 LYS A C 1
ATOM 720 O O . LYS A 1 96 ? 0.879 -0.793 0.152 1.00 95.25 96 LYS A O 1
ATOM 725 N N . LEU A 1 97 ? -1.003 -1.895 0.688 1.00 93.94 97 LEU A N 1
ATOM 726 C CA . LEU A 1 97 ? -1.306 -2.321 -0.684 1.00 93.94 97 LEU A CA 1
ATOM 727 C C . LEU A 1 97 ? -1.526 -1.119 -1.607 1.00 93.94 97 LEU A C 1
ATOM 729 O O . LEU A 1 97 ? -1.009 -1.086 -2.721 1.00 93.94 97 LEU A O 1
ATOM 733 N N . LEU A 1 98 ? -2.254 -0.103 -1.146 1.00 91.38 98 LEU A N 1
ATOM 734 C CA . LEU A 1 98 ? -2.475 1.127 -1.906 1.00 91.38 98 LEU A CA 1
ATOM 735 C C . LEU A 1 98 ? -1.175 1.904 -2.162 1.00 91.38 98 LEU A C 1
ATOM 737 O O . LEU A 1 98 ? -1.063 2.528 -3.210 1.00 91.38 98 LEU A O 1
ATOM 741 N N . ALA A 1 99 ? -0.205 1.838 -1.249 1.00 92.00 99 ALA A N 1
ATOM 742 C CA . ALA A 1 99 ? 1.088 2.513 -1.366 1.00 92.00 99 ALA A CA 1
ATOM 743 C C . ALA A 1 99 ? 2.074 1.842 -2.338 1.00 92.00 99 ALA A C 1
ATOM 745 O O . ALA A 1 99 ? 3.138 2.400 -2.587 1.00 92.00 99 ALA A O 1
ATOM 746 N N . VAL A 1 100 ? 1.764 0.647 -2.852 1.00 89.69 100 VAL A N 1
ATOM 747 C CA . VAL A 1 100 ? 2.612 -0.028 -3.842 1.00 89.69 100 VAL A CA 1
ATOM 748 C C . VAL A 1 100 ? 2.609 0.769 -5.147 1.00 89.69 100 VAL A C 1
ATOM 750 O O . VAL A 1 100 ? 1.541 1.043 -5.700 1.00 89.69 100 VAL A O 1
ATOM 753 N N . ASP A 1 101 ? 3.806 1.101 -5.636 1.00 79.00 101 ASP A N 1
ATOM 754 C CA . ASP A 1 101 ? 3.999 1.794 -6.908 1.00 79.00 101 ASP A CA 1
ATOM 755 C C . ASP A 1 101 ? 3.418 0.997 -8.077 1.00 79.00 101 ASP A C 1
ATOM 757 O O . ASP A 1 101 ? 3.657 -0.201 -8.243 1.00 79.00 101 ASP A O 1
ATOM 761 N N . GLU A 1 102 ? 2.676 1.696 -8.930 1.00 74.75 102 GLU A N 1
ATOM 762 C CA . GLU A 1 102 ? 2.134 1.137 -10.160 1.00 74.75 102 GLU A CA 1
ATOM 763 C C . GLU A 1 102 ? 3.116 1.357 -11.312 1.00 74.75 102 GLU A C 1
ATOM 765 O O . GLU A 1 102 ? 3.545 2.484 -11.584 1.00 74.75 102 GLU A O 1
ATOM 770 N N . TYR A 1 103 ? 3.444 0.285 -12.029 1.00 68.00 103 TYR A N 1
ATOM 771 C CA . TYR A 1 103 ? 4.200 0.390 -13.269 1.00 68.00 103 TYR A CA 1
ATOM 772 C C . TYR A 1 103 ? 3.275 0.600 -14.469 1.00 68.00 103 TYR A C 1
ATOM 774 O O . TYR A 1 103 ? 2.266 -0.092 -14.634 1.00 68.00 103 TYR A O 1
ATOM 782 N N . TYR A 1 104 ? 3.661 1.549 -15.321 1.00 63.56 104 TYR A N 1
ATOM 783 C CA . TYR A 1 104 ? 2.991 1.859 -16.577 1.00 63.56 104 TYR A CA 1
ATOM 784 C C . TYR A 1 104 ? 3.990 1.705 -17.733 1.00 63.56 104 TYR A C 1
ATOM 786 O O . TYR A 1 104 ? 4.864 2.562 -17.900 1.00 63.56 104 TYR A O 1
ATOM 794 N N . PRO A 1 105 ? 3.892 0.624 -18.517 1.00 56.69 105 PRO A N 1
ATOM 795 C CA . PRO A 1 105 ? 4.767 0.401 -19.661 1.00 56.69 105 PRO A CA 1
ATOM 796 C C . PRO A 1 105 ? 4.516 1.433 -20.764 1.00 56.69 105 PRO A C 1
ATOM 798 O O . PRO A 1 105 ? 3.404 1.934 -20.943 1.00 56.69 105 PRO A O 1
ATOM 801 N N . GLY A 1 106 ? 5.572 1.765 -21.509 1.00 57.72 106 GLY A N 1
ATOM 802 C CA . GLY A 1 106 ? 5.487 2.620 -22.699 1.00 57.72 106 GLY A CA 1
ATOM 803 C C . GLY A 1 106 ? 5.148 4.094 -22.444 1.00 57.72 106 GLY A C 1
ATOM 804 O O . GLY A 1 106 ? 4.731 4.783 -23.371 1.00 57.72 106 GLY A O 1
ATOM 805 N N . GLY A 1 107 ? 5.290 4.591 -21.210 1.00 56.09 107 GLY A N 1
ATOM 806 C CA . GLY A 1 107 ? 4.985 5.990 -20.884 1.00 56.09 107 GLY A CA 1
ATOM 807 C C . GLY A 1 107 ? 3.492 6.334 -20.933 1.00 56.09 107 GLY A C 1
ATOM 808 O O . GLY A 1 107 ? 3.147 7.513 -20.971 1.00 56.09 107 GLY A O 1
ATOM 809 N N . GLN A 1 108 ? 2.605 5.331 -20.931 1.00 57.25 108 GLN A N 1
ATOM 810 C CA . GLN A 1 108 ? 1.171 5.556 -20.765 1.00 57.25 108 GLN A CA 1
ATOM 811 C C . GLN A 1 108 ? 0.916 6.144 -19.376 1.00 57.25 108 GLN A C 1
ATOM 813 O O . GLN A 1 108 ? 1.049 5.455 -18.368 1.00 57.25 108 GLN A O 1
ATOM 818 N N . GLU A 1 109 ? 0.561 7.424 -19.302 1.00 60.34 109 GLU A N 1
ATOM 819 C CA . GLU A 1 109 ? 0.113 7.996 -18.037 1.00 60.34 109 GLU A CA 1
ATOM 820 C C . GLU A 1 109 ? -1.213 7.343 -17.609 1.00 60.34 109 GLU A C 1
ATOM 822 O O . GLU A 1 109 ? -2.036 6.993 -18.466 1.00 60.34 109 GLU A O 1
ATOM 827 N N . PRO A 1 110 ? -1.444 7.149 -16.297 1.00 64.06 110 PRO A N 1
ATOM 828 C CA . PRO A 1 110 ? -2.763 6.770 -15.818 1.00 64.06 110 PRO A CA 1
ATOM 829 C C . PRO A 1 110 ? -3.809 7.761 -16.330 1.00 64.06 110 PRO A C 1
ATOM 831 O O . PRO A 1 110 ? -3.576 8.969 -16.358 1.00 64.06 110 PRO A O 1
ATOM 834 N N . SER A 1 111 ? -4.971 7.241 -16.723 1.00 63.66 111 SER A N 1
ATOM 835 C CA . SER A 1 111 ? -6.117 8.063 -17.112 1.00 63.66 111 SER A CA 1
ATOM 836 C C . SER A 1 111 ? -6.427 9.095 -16.029 1.00 63.66 111 SER A C 1
ATOM 838 O O . SER A 1 111 ? -6.413 8.748 -14.844 1.00 63.66 111 SER A O 1
ATOM 840 N N . GLU A 1 112 ? -6.722 10.334 -16.435 1.00 63.38 112 GLU A N 1
ATOM 841 C CA . GLU A 1 112 ? -7.043 11.408 -15.495 1.00 63.38 112 GLU A CA 1
ATOM 842 C C . GLU A 1 112 ? -8.159 10.971 -14.529 1.00 63.38 112 GLU A C 1
ATOM 844 O O . GLU A 1 112 ? -9.154 10.374 -14.960 1.00 63.38 112 GLU A O 1
ATOM 849 N N . PRO A 1 113 ? -8.012 11.247 -13.221 1.00 63.09 113 PRO A N 1
ATOM 850 C CA . PRO A 1 113 ? -9.023 10.885 -12.245 1.00 63.09 113 PRO A CA 1
ATOM 851 C C . PRO A 1 113 ? -10.325 11.635 -12.534 1.00 63.09 113 PRO A C 1
ATOM 853 O O . PRO A 1 113 ? -10.348 12.846 -12.754 1.00 63.09 113 PRO A O 1
ATOM 856 N N . THR A 1 114 ? -11.439 10.912 -12.498 1.00 64.25 114 THR A N 1
ATOM 857 C CA . THR A 1 114 ? -12.775 11.506 -12.601 1.00 64.25 114 THR A CA 1
ATOM 858 C C . THR A 1 114 ? -13.073 12.400 -11.387 1.00 64.25 114 THR A C 1
ATOM 860 O O . THR A 1 114 ? -12.562 12.146 -10.295 1.00 64.25 114 THR A O 1
ATOM 863 N N . PRO A 1 115 ? -13.956 13.413 -11.507 1.00 65.56 115 PRO A N 1
ATOM 864 C CA . PRO A 1 115 ? -14.331 14.278 -10.383 1.00 65.56 115 PRO A CA 1
ATOM 865 C C . PRO A 1 115 ? -14.840 13.518 -9.153 1.00 65.56 115 PRO A C 1
ATOM 867 O O . PRO A 1 115 ? -14.622 13.957 -8.029 1.00 65.56 115 PRO A O 1
ATOM 870 N N . ALA A 1 116 ? -15.480 12.364 -9.363 1.00 63.25 116 ALA A N 1
ATOM 871 C CA . ALA A 1 116 ? -15.892 11.486 -8.281 1.00 63.25 116 ALA A CA 1
ATOM 872 C C . ALA A 1 116 ? -14.671 10.926 -7.529 1.00 63.25 116 ALA A C 1
ATOM 874 O O . ALA A 1 116 ? -14.635 11.014 -6.310 1.00 63.25 116 ALA A O 1
ATOM 875 N N . GLN A 1 117 ? -13.629 10.448 -8.227 1.00 57.53 117 GLN A N 1
ATOM 876 C CA . GLN A 1 117 ? -12.403 9.902 -7.611 1.00 57.53 117 GLN A CA 1
ATOM 877 C C . GLN A 1 117 ? -11.626 10.932 -6.775 1.00 57.53 117 GLN A C 1
ATOM 879 O O . GLN A 1 117 ? -10.796 10.550 -5.956 1.00 57.53 117 GLN A O 1
ATOM 884 N N . LEU A 1 118 ? -11.902 12.224 -6.960 1.00 61.44 118 LEU A N 1
ATOM 885 C CA . LEU A 1 118 ? -11.286 13.315 -6.206 1.00 61.44 118 LEU A CA 1
ATOM 886 C C . LEU A 1 118 ? -12.031 13.654 -4.898 1.00 61.44 118 LEU A C 1
ATOM 888 O O . LEU A 1 118 ? -11.502 14.442 -4.103 1.00 61.44 118 LEU A O 1
ATOM 892 N N . ASP A 1 119 ? -13.222 13.083 -4.652 1.00 60.31 119 ASP A N 1
ATOM 893 C CA . ASP A 1 119 ? -14.018 13.324 -3.439 1.00 60.31 119 ASP A CA 1
ATOM 894 C C . ASP A 1 119 ? -13.398 12.622 -2.206 1.00 60.31 119 ASP A C 1
ATOM 896 O O . ASP A 1 119 ? -13.394 11.391 -2.115 1.00 60.31 119 ASP A O 1
ATOM 900 N N . PRO A 1 120 ? -12.923 13.375 -1.190 1.00 50.47 120 PRO A N 1
ATOM 901 C CA . PRO A 1 120 ? -12.320 12.812 0.019 1.00 50.47 120 PRO A CA 1
ATOM 902 C C . PRO A 1 120 ? -13.247 11.905 0.840 1.00 50.47 120 PRO A C 1
ATOM 904 O O . PRO A 1 120 ? -12.757 11.153 1.683 1.00 50.47 120 PRO A O 1
ATOM 907 N N . LYS A 1 121 ? -14.574 11.999 0.662 1.00 52.28 121 LYS A N 1
ATOM 908 C CA . LYS A 1 121 ? -15.560 11.234 1.445 1.00 52.28 121 LYS A CA 1
ATOM 909 C C . LYS A 1 121 ? -15.747 9.795 0.976 1.00 52.28 121 LYS A C 1
ATOM 911 O O . LYS A 1 121 ? -16.505 9.054 1.598 1.00 52.28 121 LYS A O 1
ATOM 916 N N . ALA A 1 122 ? -15.076 9.386 -0.090 1.00 53.59 122 ALA A N 1
ATOM 917 C CA . ALA A 1 122 ? -15.582 8.301 -0.906 1.00 53.59 122 ALA A CA 1
ATOM 918 C C . ALA A 1 122 ? -14.679 7.064 -1.017 1.00 53.59 122 ALA A C 1
ATOM 920 O O . ALA A 1 122 ? -14.778 6.223 -1.906 1.00 53.59 122 ALA A O 1
ATOM 921 N N . ASN A 1 123 ? -13.797 6.924 -0.042 1.00 58.00 123 ASN A N 1
ATOM 922 C CA . ASN A 1 123 ? -12.544 6.217 -0.235 1.00 58.00 123 ASN A CA 1
ATOM 923 C C . ASN A 1 123 ? -12.565 4.694 -0.007 1.00 58.00 123 ASN A C 1
ATOM 925 O O . ASN A 1 123 ? -11.590 4.030 -0.339 1.00 58.00 123 ASN A O 1
ATOM 929 N N . LEU A 1 124 ? -13.644 4.112 0.530 1.00 57.84 124 LEU A N 1
ATOM 930 C CA . LEU A 1 124 ? -13.684 2.674 0.869 1.00 57.84 124 LEU A CA 1
ATOM 931 C C . LEU A 1 124 ? -14.869 1.934 0.249 1.00 57.84 124 LEU A C 1
ATOM 933 O O . LEU A 1 124 ? -14.698 0.856 -0.318 1.00 57.84 124 LEU A O 1
ATOM 937 N N . THR A 1 125 ? -16.065 2.523 0.318 1.00 58.84 125 THR A N 1
ATOM 938 C CA . THR A 1 125 ? -17.299 1.908 -0.192 1.00 58.84 125 THR A CA 1
ATOM 939 C C . THR A 1 125 ? -17.242 1.681 -1.704 1.00 58.84 125 THR A C 1
ATOM 941 O O . THR A 1 125 ? -17.763 0.686 -2.196 1.00 58.84 125 THR A O 1
ATOM 944 N N . TRP A 1 126 ? -16.553 2.557 -2.439 1.00 65.50 126 TRP A N 1
ATOM 945 C CA . TRP A 1 126 ? -16.434 2.467 -3.895 1.00 65.50 126 TRP A CA 1
ATOM 946 C C . TRP A 1 126 ? -15.408 1.434 -4.364 1.00 65.50 126 TRP A C 1
ATOM 948 O O . TRP A 1 126 ? -15.698 0.676 -5.285 1.00 65.50 126 TRP A O 1
ATOM 958 N N . ILE A 1 127 ? -14.250 1.325 -3.698 1.00 58.72 127 ILE A N 1
ATOM 959 C CA . ILE A 1 127 ? -13.266 0.268 -4.005 1.00 58.72 127 ILE A CA 1
ATOM 960 C C . ILE A 1 127 ? -13.863 -1.112 -3.714 1.00 58.72 127 ILE A C 1
ATOM 962 O O . ILE A 1 127 ? -13.627 -2.066 -4.453 1.00 58.72 127 ILE A O 1
ATOM 966 N N . ALA A 1 128 ? -14.679 -1.217 -2.663 1.00 58.50 128 ALA A N 1
ATOM 967 C CA . ALA A 1 128 ? -15.381 -2.451 -2.340 1.00 58.50 128 ALA A CA 1
ATOM 968 C C . ALA A 1 128 ? -16.476 -2.816 -3.369 1.00 58.50 128 ALA A C 1
ATOM 970 O O . ALA A 1 128 ? -16.703 -4.009 -3.601 1.00 58.50 128 ALA A O 1
ATOM 971 N N . GLY A 1 129 ? -17.136 -1.812 -3.966 1.00 58.00 129 GLY A N 1
ATOM 972 C CA . GLY A 1 129 ? -18.311 -1.954 -4.839 1.00 58.00 129 GLY A CA 1
ATOM 973 C C . GLY A 1 129 ? -18.047 -2.013 -6.350 1.00 58.00 129 GLY A C 1
ATOM 974 O O . GLY A 1 129 ? -18.987 -2.242 -7.098 1.00 58.00 129 GLY A O 1
ATOM 975 N N . ASP A 1 130 ? -16.802 -1.832 -6.802 1.00 60.25 130 ASP A N 1
ATOM 976 C CA . ASP A 1 130 ? -16.371 -1.916 -8.216 1.00 60.25 130 ASP A CA 1
ATOM 977 C C . ASP A 1 130 ? -16.957 -0.845 -9.171 1.00 60.25 130 ASP A C 1
ATOM 979 O O . ASP A 1 130 ? -16.624 -0.824 -10.352 1.00 60.25 130 ASP A O 1
ATOM 983 N N . GLU A 1 131 ? -17.769 0.099 -8.678 1.00 56.97 131 GLU A N 1
ATOM 984 C CA . GLU A 1 131 ? -18.458 1.108 -9.508 1.00 56.97 131 GLU A CA 1
ATOM 985 C C . GLU A 1 131 ? -17.516 2.135 -10.164 1.00 56.97 131 GLU A C 1
ATOM 987 O O . GLU A 1 131 ? -17.824 2.669 -11.227 1.00 56.97 131 GLU A O 1
ATOM 992 N N . MET A 1 132 ? -16.368 2.423 -9.543 1.00 60.97 132 MET A N 1
ATOM 993 C CA . MET A 1 132 ? -15.443 3.484 -9.979 1.00 60.97 132 MET A CA 1
ATOM 994 C C . MET A 1 132 ? -14.002 3.017 -10.227 1.00 60.97 132 MET A C 1
ATOM 996 O O . MET A 1 132 ? -13.144 3.824 -10.594 1.00 60.97 132 MET A O 1
ATOM 1000 N N . GLY A 1 133 ? -13.728 1.724 -10.032 1.00 70.44 133 GLY A N 1
ATOM 1001 C CA . GLY A 1 133 ? -12.382 1.159 -10.119 1.00 70.44 133 GLY A CA 1
ATOM 1002 C C . GLY A 1 133 ? -11.429 1.627 -9.010 1.00 70.44 133 GLY A C 1
ATOM 1003 O O . GLY A 1 133 ? -11.763 2.450 -8.156 1.00 70.44 133 GLY A O 1
ATOM 1004 N N . ILE A 1 134 ? -10.217 1.070 -9.006 1.00 78.25 134 ILE A N 1
ATOM 1005 C CA . ILE A 1 134 ? -9.163 1.446 -8.055 1.00 78.25 134 ILE A CA 1
ATOM 1006 C C . ILE A 1 134 ? -8.490 2.737 -8.539 1.00 78.25 134 ILE A C 1
ATOM 1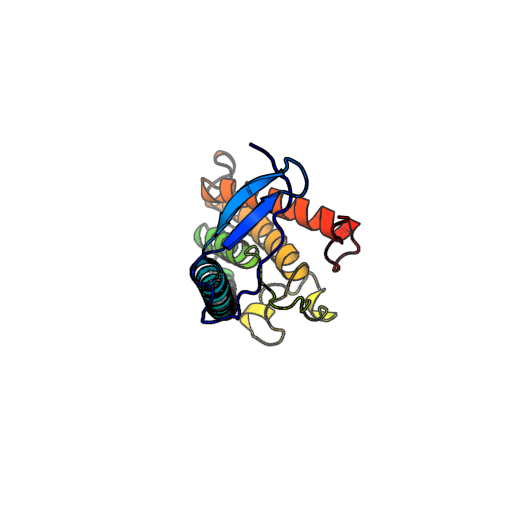008 O O . ILE A 1 134 ? -8.050 2.769 -9.693 1.00 78.25 134 ILE A O 1
ATOM 1012 N N . PRO A 1 135 ? -8.385 3.784 -7.690 1.00 78.56 135 PRO A N 1
ATOM 1013 C CA . PRO A 1 135 ? -7.652 4.998 -8.028 1.00 78.56 135 PRO A CA 1
ATOM 1014 C C . PRO A 1 135 ? -6.224 4.684 -8.466 1.00 78.56 135 PRO A C 1
ATOM 1016 O O . PRO A 1 135 ? -5.611 3.738 -7.973 1.00 78.56 135 PRO A O 1
ATOM 1019 N N . LYS A 1 136 ? -5.696 5.500 -9.376 1.00 78.50 136 LYS A N 1
ATOM 1020 C CA . LYS A 1 136 ? -4.390 5.303 -10.008 1.00 78.50 136 LYS A CA 1
ATOM 1021 C C . LYS A 1 136 ? -3.439 6.453 -9.697 1.00 78.50 136 LYS A C 1
ATOM 1023 O O . LYS A 1 136 ? -3.879 7.566 -9.397 1.00 78.50 136 LYS A O 1
ATOM 1028 N N . GLY A 1 137 ? -2.137 6.184 -9.756 1.00 79.31 137 GLY A N 1
ATOM 1029 C CA . GLY A 1 137 ? -1.091 7.198 -9.598 1.00 79.31 137 GLY A CA 1
ATOM 1030 C C . GLY A 1 137 ? -1.228 8.024 -8.310 1.00 79.31 137 GLY A C 1
ATOM 1031 O O . GLY A 1 137 ? -1.395 7.478 -7.219 1.00 79.31 137 GLY A O 1
ATOM 1032 N N . PHE A 1 138 ? -1.173 9.354 -8.429 1.00 80.19 138 PHE A N 1
ATOM 1033 C CA . PHE A 1 138 ? -1.187 10.270 -7.281 1.00 80.19 138 PHE A CA 1
ATOM 1034 C C . PHE A 1 138 ? -2.419 10.114 -6.369 1.00 80.19 138 PHE A C 1
ATOM 1036 O O . PHE A 1 138 ? -2.283 10.173 -5.146 1.00 80.19 138 PHE A O 1
ATOM 1043 N N . GLU A 1 139 ? -3.611 9.872 -6.921 1.00 80.88 139 GLU A N 1
ATOM 1044 C CA . GLU A 1 139 ? -4.816 9.710 -6.093 1.00 80.88 139 GLU A CA 1
ATOM 1045 C C . GLU A 1 139 ? -4.793 8.395 -5.305 1.00 80.88 139 GLU A C 1
ATOM 1047 O O . GLU A 1 139 ? -5.217 8.366 -4.148 1.00 80.88 139 GLU A O 1
ATOM 1052 N N . ARG A 1 140 ? -4.208 7.327 -5.868 1.00 85.31 140 ARG A N 1
ATOM 1053 C CA . ARG A 1 140 ? -3.960 6.073 -5.138 1.00 85.31 140 ARG A CA 1
ATOM 1054 C C . ARG A 1 140 ? -3.035 6.301 -3.948 1.00 85.31 140 ARG A C 1
ATOM 1056 O O . ARG A 1 140 ? -3.327 5.861 -2.839 1.00 85.31 140 ARG A O 1
ATOM 1063 N N . LEU A 1 141 ? -1.955 7.045 -4.169 1.00 87.44 141 LEU A N 1
ATOM 1064 C CA . LEU A 1 141 ? -0.975 7.386 -3.145 1.00 87.44 141 LEU A CA 1
ATOM 1065 C C . LEU A 1 141 ? -1.583 8.268 -2.039 1.00 87.44 141 LEU A C 1
ATOM 1067 O O . LEU A 1 141 ? -1.370 8.045 -0.845 1.00 87.44 141 LEU A O 1
ATOM 1071 N N . ARG A 1 142 ? -2.405 9.249 -2.418 1.00 86.75 142 ARG A N 1
ATOM 1072 C CA . ARG A 1 142 ? -3.149 10.098 -1.480 1.00 86.75 142 ARG A CA 1
ATOM 1073 C C . ARG A 1 142 ? -4.134 9.282 -0.641 1.00 86.75 142 ARG A C 1
ATOM 1075 O O . ARG A 1 142 ? -4.251 9.514 0.567 1.00 86.75 142 ARG A O 1
ATOM 1082 N N . LEU A 1 143 ? -4.816 8.322 -1.260 1.00 88.00 143 LEU A N 1
ATOM 1083 C CA . LEU A 1 143 ? -5.696 7.387 -0.573 1.00 88.00 143 LEU A CA 1
ATOM 1084 C C . LEU A 1 143 ? -4.919 6.458 0.374 1.00 88.00 143 LEU A C 1
ATOM 1086 O O . LEU A 1 143 ? -5.360 6.233 1.504 1.00 88.00 143 LEU A O 1
ATOM 1090 N N . ALA A 1 144 ? -3.746 5.972 -0.038 1.00 92.50 144 ALA A N 1
ATOM 1091 C CA . ALA A 1 144 ? -2.854 5.188 0.811 1.00 92.50 144 ALA A CA 1
ATOM 1092 C C . ALA A 1 144 ? -2.499 5.960 2.088 1.00 92.50 144 ALA A C 1
ATOM 1094 O O . ALA A 1 144 ? -2.700 5.457 3.193 1.00 92.50 144 ALA A O 1
ATOM 1095 N N . HIS A 1 145 ? -2.076 7.222 1.947 1.00 93.25 145 HIS A N 1
ATOM 1096 C CA . HIS A 1 145 ? -1.774 8.096 3.081 1.00 93.25 145 HIS A CA 1
ATOM 1097 C C . HIS A 1 145 ? -2.963 8.245 4.035 1.00 93.25 145 HIS A C 1
ATOM 1099 O O . HIS A 1 145 ? -2.821 8.078 5.246 1.00 93.25 145 HIS A O 1
ATOM 1105 N N . HIS A 1 146 ? -4.151 8.540 3.498 1.00 91.88 146 HIS A N 1
ATOM 1106 C CA . HIS A 1 146 ? -5.357 8.691 4.308 1.00 91.88 146 HIS A CA 1
ATOM 1107 C C . HIS A 1 146 ? -5.686 7.406 5.085 1.00 91.88 146 HIS A C 1
ATOM 1109 O O . HIS A 1 146 ? -5.927 7.452 6.292 1.00 91.88 146 HIS A O 1
ATOM 1115 N N . THR A 1 147 ? -5.623 6.260 4.406 1.00 94.00 147 THR A N 1
ATOM 1116 C CA . THR A 1 147 ? -5.919 4.943 4.983 1.00 94.00 147 THR A CA 1
ATOM 1117 C C . THR A 1 147 ? -4.914 4.571 6.077 1.00 94.00 147 THR A C 1
ATOM 1119 O O . THR A 1 147 ? -5.307 4.114 7.149 1.00 94.00 147 THR A O 1
ATOM 1122 N N . LEU A 1 148 ? -3.621 4.837 5.865 1.00 96.25 148 LEU A N 1
ATOM 1123 C CA . LEU A 1 148 ? -2.569 4.613 6.862 1.00 96.25 148 LEU A CA 1
ATOM 1124 C C . LEU A 1 148 ? -2.727 5.525 8.085 1.00 96.25 148 LEU A C 1
ATOM 1126 O O . LEU A 1 148 ? -2.528 5.081 9.216 1.00 96.25 148 LEU A O 1
ATOM 1130 N N . MET A 1 149 ? -3.138 6.781 7.895 1.00 95.81 149 MET A N 1
ATOM 1131 C CA . MET A 1 149 ? -3.418 7.689 9.011 1.00 95.81 149 MET A CA 1
ATOM 1132 C C . MET A 1 149 ? -4.620 7.227 9.841 1.00 95.81 149 MET A C 1
ATOM 1134 O O . MET A 1 149 ? -4.572 7.292 11.074 1.00 95.81 149 MET A O 1
ATOM 1138 N N . GLN A 1 150 ? -5.662 6.698 9.194 1.00 95.06 150 GLN A N 1
ATOM 1139 C CA . GLN A 1 150 ? -6.777 6.059 9.891 1.00 95.06 150 GLN A CA 1
ATOM 1140 C C . GLN A 1 150 ? -6.314 4.810 10.653 1.00 95.06 150 GLN A C 1
ATOM 1142 O O . GLN A 1 150 ? -6.607 4.681 11.843 1.00 95.06 150 GLN A O 1
ATOM 1147 N N . ALA A 1 151 ? -5.533 3.934 10.013 1.00 96.88 151 ALA A N 1
ATOM 1148 C CA . ALA A 1 151 ? -4.964 2.750 10.652 1.00 96.88 151 ALA A CA 1
ATOM 1149 C C . ALA A 1 151 ? -4.170 3.124 11.907 1.00 96.88 151 ALA A C 1
A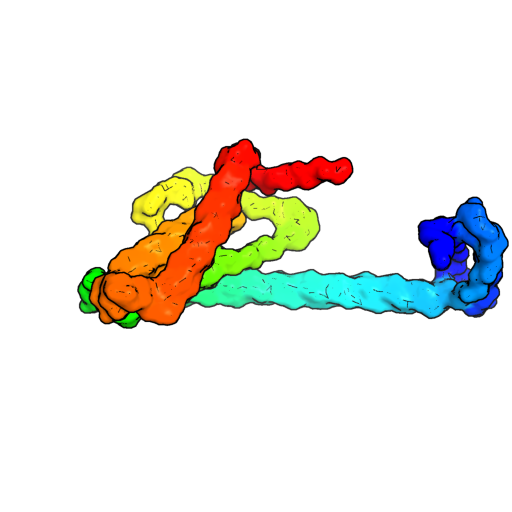TOM 1151 O O . ALA A 1 151 ? -4.400 2.566 12.975 1.00 96.88 151 ALA A O 1
ATOM 1152 N N . ARG A 1 152 ? -3.292 4.129 11.812 1.00 97.25 152 ARG A N 1
ATOM 1153 C CA . ARG A 1 152 ? -2.498 4.631 12.937 1.00 97.25 152 ARG A CA 1
ATOM 1154 C C . ARG A 1 152 ? -3.375 5.068 14.108 1.00 97.25 152 ARG A C 1
ATOM 1156 O O . ARG A 1 152 ? -3.081 4.708 15.246 1.00 97.25 152 ARG A O 1
ATOM 1163 N N . GLN A 1 153 ? -4.440 5.826 13.848 1.00 96.69 153 GLN A N 1
ATOM 1164 C CA . GLN A 1 153 ? -5.345 6.278 14.905 1.00 96.69 153 GLN A CA 1
ATOM 1165 C C . GLN A 1 153 ? -6.011 5.098 15.621 1.00 96.69 153 GLN A C 1
ATOM 1167 O O . GLN A 1 153 ? -6.132 5.105 16.845 1.00 96.69 153 GLN A O 1
ATOM 1172 N N . GLU A 1 154 ? -6.408 4.069 14.875 1.00 96.69 154 GLU A N 1
ATOM 1173 C CA . GLU A 1 154 ? -7.010 2.872 15.457 1.00 96.69 154 GLU A CA 1
ATOM 1174 C C . GLU A 1 154 ? -5.990 1.987 16.183 1.00 96.69 154 GLU A C 1
ATOM 1176 O O . GLU A 1 154 ? -6.300 1.452 17.246 1.00 96.69 154 GLU A O 1
ATOM 1181 N N . LEU A 1 155 ? -4.758 1.882 15.676 1.00 97.50 155 LEU A N 1
ATOM 1182 C CA . LEU A 1 155 ? -3.672 1.126 16.305 1.00 97.50 155 LEU A CA 1
ATOM 1183 C C . LEU A 1 155 ? -3.297 1.722 17.667 1.00 97.50 155 LEU A C 1
ATOM 1185 O O . LEU A 1 155 ? -3.063 0.975 18.613 1.00 97.50 155 LEU A O 1
ATOM 1189 N N . LEU A 1 156 ? -3.300 3.052 17.802 1.00 97.56 156 LEU A N 1
ATOM 1190 C CA . LEU A 1 156 ? -3.062 3.725 19.086 1.00 97.56 156 LEU A CA 1
ATOM 1191 C C . LEU A 1 156 ? -4.118 3.368 20.141 1.00 97.56 156 LEU A C 1
ATOM 1193 O O . LEU A 1 156 ? -3.804 3.300 21.331 1.00 97.56 156 LEU A O 1
ATOM 1197 N N . VAL A 1 157 ? -5.361 3.128 19.720 1.00 96.62 157 VAL A N 1
ATOM 1198 C CA . VAL A 1 157 ? -6.437 2.687 20.616 1.00 96.62 157 VAL A CA 1
ATOM 1199 C C . VAL A 1 157 ? -6.302 1.195 20.921 1.00 96.62 157 VAL A C 1
ATOM 1201 O O . VAL A 1 157 ? -6.269 0.821 22.089 1.00 96.62 157 VAL A O 1
ATOM 1204 N N . GLY A 1 158 ? -6.178 0.352 19.894 1.00 94.31 158 GLY A N 1
ATOM 1205 C CA . GLY A 1 158 ? -6.210 -1.105 20.042 1.00 94.31 158 GLY A CA 1
ATOM 1206 C C . GLY A 1 158 ? -4.952 -1.716 20.658 1.00 94.31 158 GLY A C 1
ATOM 1207 O O . GLY A 1 158 ? -5.044 -2.688 21.400 1.00 94.31 158 GLY A O 1
ATOM 1208 N N . PHE A 1 159 ? -3.781 -1.144 20.376 1.00 95.56 159 PHE A N 1
ATOM 1209 C CA . PHE A 1 159 ? -2.484 -1.626 20.870 1.00 95.56 159 PHE A CA 1
ATOM 1210 C C . PHE A 1 159 ? -1.820 -0.663 21.867 1.00 95.56 159 PHE A C 1
ATOM 1212 O O . PHE A 1 159 ? -0.752 -0.965 22.394 1.00 95.56 159 PHE A O 1
ATOM 1219 N N . GLY A 1 160 ? -2.456 0.474 22.158 1.00 94.31 160 GLY A N 1
ATOM 1220 C CA . GLY A 1 160 ? -2.011 1.427 23.170 1.00 94.31 160 GLY A CA 1
ATOM 1221 C C . GLY A 1 160 ? -1.089 2.535 22.649 1.00 94.31 160 GLY A C 1
ATOM 1222 O O . GLY A 1 160 ? -0.295 2.367 21.720 1.00 94.31 160 GLY A O 1
ATOM 1223 N N . HIS A 1 161 ? -1.188 3.702 23.292 1.00 94.88 161 HIS A N 1
ATOM 1224 C CA . HIS A 1 161 ? -0.447 4.907 22.907 1.00 94.88 161 HIS A CA 1
ATOM 1225 C C . HIS A 1 161 ? 1.024 4.871 23.334 1.00 94.88 161 HIS A C 1
ATOM 1227 O O . HIS A 1 161 ? 1.874 5.366 22.596 1.00 94.88 161 HIS A O 1
ATOM 1233 N N . SER A 1 162 ? 1.337 4.280 24.494 1.00 93.62 162 SER A N 1
ATOM 1234 C CA . SER A 1 162 ? 2.714 4.171 25.004 1.00 93.62 162 SER A CA 1
ATOM 1235 C C . SER A 1 162 ? 3.614 3.389 24.047 1.00 93.62 162 SER A C 1
ATOM 1237 O O . SER A 1 162 ? 4.744 3.791 23.789 1.00 93.62 162 SER A O 1
ATOM 1239 N N . GLU A 1 163 ? 3.064 2.335 23.443 1.00 91.31 163 GLU A N 1
ATOM 1240 C CA . GLU A 1 163 ? 3.745 1.502 22.450 1.00 91.31 163 GLU A CA 1
ATOM 1241 C C . GLU A 1 163 ? 3.606 2.028 21.018 1.00 91.31 163 GLU A C 1
ATOM 1243 O O . GLU A 1 163 ? 4.084 1.391 20.077 1.00 91.31 163 GLU A O 1
ATOM 1248 N N . GLN A 1 164 ? 2.961 3.186 20.837 1.00 95.38 164 GLN A N 1
ATOM 1249 C CA . GLN A 1 164 ? 2.702 3.810 19.537 1.00 95.38 164 GLN A CA 1
ATOM 1250 C C . GLN A 1 164 ? 1.969 2.874 18.563 1.00 95.38 164 GLN A C 1
ATOM 1252 O O . GLN A 1 164 ? 2.262 2.849 17.370 1.00 95.38 164 GLN A O 1
ATOM 1257 N N . GLY A 1 165 ? 1.023 2.079 19.071 1.00 95.25 165 GLY A N 1
ATOM 1258 C CA . GLY A 1 165 ? 0.310 1.085 18.272 1.00 95.25 165 GLY A CA 1
ATOM 1259 C C . GLY A 1 165 ? 1.115 -0.189 17.975 1.00 95.25 165 GLY A C 1
ATOM 1260 O O . GLY A 1 165 ? 0.779 -0.930 17.050 1.00 95.25 165 GLY A O 1
ATOM 1261 N N . GLY A 1 166 ? 2.193 -0.440 18.724 1.00 95.25 166 GLY A N 1
ATOM 1262 C CA . GLY A 1 166 ? 3.059 -1.607 18.567 1.00 95.25 166 GLY A CA 1
ATOM 1263 C C . GLY A 1 166 ? 3.983 -1.522 17.348 1.00 95.25 166 GLY A C 1
ATOM 1264 O O . GLY A 1 166 ? 4.240 -0.450 16.801 1.00 95.25 166 GLY A O 1
ATOM 1265 N N . ALA A 1 167 ? 4.509 -2.670 16.912 1.00 96.00 167 ALA A N 1
ATOM 1266 C CA . ALA A 1 167 ? 5.399 -2.739 15.747 1.00 96.00 167 ALA A CA 1
ATOM 1267 C C . ALA A 1 167 ? 4.709 -2.249 14.461 1.00 96.00 167 ALA A C 1
ATOM 1269 O O . ALA A 1 167 ? 5.285 -1.454 13.721 1.00 96.00 167 ALA A O 1
ATOM 1270 N N . VAL A 1 168 ? 3.449 -2.651 14.255 1.00 95.12 168 VAL A N 1
ATOM 1271 C CA . VAL A 1 168 ? 2.642 -2.232 13.098 1.00 95.12 168 VAL A CA 1
ATOM 1272 C C . VAL A 1 168 ? 2.400 -0.722 13.124 1.00 95.12 168 VAL A C 1
ATOM 1274 O O . VAL A 1 168 ? 2.542 -0.064 12.101 1.00 95.12 168 VAL A O 1
ATOM 1277 N N . GLY A 1 169 ? 2.101 -0.134 14.289 1.00 97.25 169 GLY A N 1
ATOM 1278 C CA . GLY A 1 169 ? 1.905 1.315 14.407 1.00 97.25 169 GLY A CA 1
ATOM 1279 C C . GLY A 1 169 ? 3.153 2.131 14.058 1.00 97.25 169 GLY A C 1
ATOM 1280 O O . GLY A 1 169 ? 3.048 3.157 13.379 1.00 97.25 169 GLY A O 1
ATOM 1281 N N . LYS A 1 170 ? 4.342 1.646 14.438 1.00 97.31 170 LYS A N 1
ATOM 1282 C CA . LYS A 1 170 ? 5.630 2.257 14.064 1.00 97.31 170 LYS A CA 1
ATOM 1283 C C . LYS A 1 170 ? 5.885 2.163 12.557 1.00 97.31 170 LYS A C 1
ATOM 1285 O O . LYS A 1 170 ? 6.242 3.165 11.943 1.00 97.31 170 LYS A O 1
ATOM 1290 N N . GLU A 1 171 ? 5.646 0.995 11.960 1.00 97.25 171 GLU A N 1
ATOM 1291 C CA . GLU A 1 171 ? 5.775 0.771 10.513 1.00 97.25 171 GLU A CA 1
ATOM 1292 C C . GLU A 1 171 ? 4.828 1.678 9.711 1.00 97.25 171 GLU A C 1
ATOM 1294 O O . GLU A 1 171 ? 5.265 2.389 8.807 1.00 97.25 171 GLU A O 1
ATOM 1299 N N . VAL A 1 172 ? 3.546 1.716 10.089 1.00 97.56 172 VAL A N 1
ATOM 1300 C CA . VAL A 1 172 ? 2.519 2.565 9.466 1.00 97.56 172 VAL A CA 1
ATOM 1301 C C . VAL A 1 172 ? 2.883 4.042 9.577 1.00 97.56 172 VAL A C 1
ATOM 1303 O O . VAL A 1 172 ? 2.729 4.780 8.608 1.00 97.56 172 VAL A O 1
ATOM 1306 N N . THR A 1 173 ? 3.386 4.483 10.733 1.00 97.25 173 THR A N 1
ATOM 1307 C CA . THR A 1 173 ? 3.788 5.882 10.941 1.00 97.25 173 THR A CA 1
ATOM 1308 C C . THR A 1 173 ? 4.945 6.269 10.020 1.00 97.25 173 THR A C 1
ATOM 1310 O O . THR A 1 173 ? 4.907 7.327 9.393 1.00 97.25 173 THR A O 1
ATOM 1313 N N . GLU A 1 174 ? 5.957 5.411 9.905 1.00 97.56 174 GLU A N 1
ATOM 1314 C CA . GLU A 1 174 ? 7.106 5.670 9.037 1.00 97.56 174 GLU A CA 1
ATOM 1315 C C . GLU A 1 174 ? 6.724 5.638 7.551 1.00 97.56 174 GLU A C 1
ATOM 1317 O O . GLU A 1 174 ? 7.163 6.495 6.782 1.00 97.56 174 GLU A O 1
ATOM 1322 N N . LEU A 1 175 ? 5.868 4.698 7.140 1.00 97.06 175 LEU A N 1
ATOM 1323 C CA . LEU A 1 175 ? 5.367 4.637 5.769 1.00 97.06 175 LEU A CA 1
ATOM 1324 C C . LEU A 1 175 ? 4.513 5.866 5.425 1.00 97.06 175 LEU A C 1
ATOM 1326 O O . LEU A 1 175 ? 4.742 6.494 4.393 1.00 97.06 175 LEU A O 1
ATOM 1330 N N . ALA A 1 176 ? 3.588 6.260 6.306 1.00 96.00 176 ALA A N 1
ATOM 1331 C CA . ALA A 1 176 ? 2.766 7.454 6.117 1.00 96.00 176 ALA A CA 1
ATOM 1332 C C . ALA A 1 176 ? 3.631 8.713 5.960 1.00 96.00 176 ALA A C 1
ATOM 1334 O O . ALA A 1 176 ? 3.394 9.505 5.052 1.00 96.00 176 ALA A O 1
ATOM 1335 N N . ARG A 1 177 ? 4.691 8.856 6.769 1.00 96.38 177 ARG A N 1
ATOM 1336 C CA . ARG A 1 177 ? 5.649 9.967 6.668 1.00 96.38 177 ARG A CA 1
ATOM 1337 C C . ARG A 1 177 ? 6.343 10.017 5.302 1.00 96.38 177 ARG A C 1
ATOM 1339 O O . ARG A 1 177 ? 6.509 11.099 4.744 1.00 96.38 177 ARG A O 1
ATOM 1346 N N . LYS A 1 178 ? 6.771 8.871 4.758 1.00 95.25 178 LYS A N 1
ATOM 1347 C CA . LYS A 1 178 ? 7.394 8.803 3.421 1.00 95.25 178 LYS A CA 1
ATOM 1348 C C . LYS A 1 178 ? 6.406 9.202 2.327 1.00 95.25 178 LYS A C 1
ATOM 1350 O O . LYS A 1 178 ? 6.735 10.031 1.483 1.00 95.25 178 LYS A O 1
ATOM 1355 N N . ILE A 1 179 ? 5.186 8.675 2.394 1.00 93.31 179 ILE A N 1
ATOM 1356 C CA . ILE A 1 179 ? 4.131 8.999 1.433 1.00 93.31 179 ILE A CA 1
ATOM 1357 C C . ILE A 1 179 ? 3.758 10.484 1.511 1.00 93.31 179 ILE A C 1
ATOM 1359 O O . ILE A 1 179 ? 3.567 11.119 0.482 1.00 93.31 179 ILE A O 1
ATOM 1363 N N . GLU A 1 180 ? 3.689 11.076 2.704 1.00 91.69 180 GLU A N 1
ATOM 1364 C CA . GLU A 1 180 ? 3.404 12.505 2.869 1.00 91.69 180 GLU A CA 1
ATOM 1365 C C . GLU A 1 180 ? 4.449 13.382 2.162 1.00 91.69 180 GLU A C 1
ATOM 1367 O O . GLU A 1 180 ? 4.100 14.365 1.501 1.00 91.69 180 GLU A O 1
ATOM 1372 N N . GLN A 1 181 ? 5.728 13.004 2.254 1.00 90.81 181 GLN A N 1
ATOM 1373 C CA . GLN A 1 181 ? 6.813 13.687 1.547 1.00 90.81 181 GLN A CA 1
ATOM 1374 C C . GLN A 1 181 ? 6.636 13.593 0.035 1.00 90.81 181 GLN A C 1
ATOM 1376 O O . GLN A 1 181 ? 6.770 14.600 -0.662 1.00 90.81 181 GLN A O 1
ATOM 1381 N N . GLU A 1 182 ? 6.283 12.414 -0.465 1.00 87.69 182 GLU A N 1
ATOM 1382 C CA . GLU A 1 182 ? 6.028 12.211 -1.883 1.00 87.69 182 GLU A CA 1
ATOM 1383 C C . GLU A 1 182 ? 4.809 13.019 -2.352 1.00 87.69 182 GLU A C 1
ATOM 1385 O O . GLU A 1 182 ? 4.906 13.811 -3.289 1.00 87.69 182 GLU A O 1
ATOM 1390 N N . VAL A 1 183 ? 3.684 12.943 -1.637 1.00 83.75 183 VAL A N 1
ATOM 1391 C CA . VAL A 1 183 ? 2.470 13.725 -1.915 1.00 83.75 183 VAL A CA 1
ATOM 1392 C C . VAL A 1 183 ? 2.767 15.228 -1.943 1.00 83.75 183 VAL A C 1
ATOM 1394 O O . VAL A 1 183 ? 2.225 15.955 -2.779 1.00 83.75 183 VAL A O 1
ATOM 1397 N N . ALA A 1 184 ? 3.646 15.719 -1.065 1.00 83.38 184 ALA A N 1
ATOM 1398 C CA . ALA A 1 184 ? 4.074 17.114 -1.069 1.00 83.38 184 ALA A CA 1
ATOM 1399 C C . ALA A 1 184 ? 4.879 17.489 -2.328 1.00 83.38 184 ALA A C 1
ATOM 1401 O O . ALA A 1 184 ? 4.719 18.603 -2.835 1.00 83.38 184 ALA A O 1
ATOM 1402 N N . ILE A 1 185 ? 5.711 16.583 -2.851 1.00 83.12 185 ILE A N 1
ATOM 1403 C CA . ILE A 1 185 ? 6.433 16.768 -4.121 1.00 83.12 185 ILE A CA 1
ATOM 1404 C C . ILE A 1 185 ? 5.435 16.854 -5.280 1.00 83.12 185 ILE A C 1
ATOM 1406 O O . ILE A 1 185 ? 5.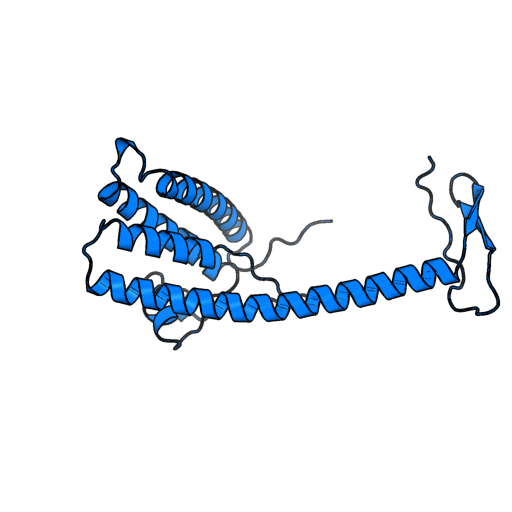467 17.817 -6.046 1.00 83.12 185 ILE A O 1
ATOM 1410 N N . TRP A 1 186 ? 4.488 15.919 -5.355 1.00 73.06 186 TRP A N 1
ATOM 1411 C CA . TRP A 1 186 ? 3.453 15.897 -6.392 1.00 73.06 186 TRP A CA 1
ATOM 1412 C C . TRP A 1 186 ? 2.562 17.143 -6.377 1.00 73.06 186 TRP A C 1
ATOM 1414 O O . TRP A 1 186 ? 2.260 17.705 -7.430 1.00 73.06 186 TRP A O 1
ATOM 1424 N N . ARG A 1 187 ? 2.189 17.649 -5.194 1.00 74.94 187 ARG A N 1
ATOM 1425 C CA . ARG A 1 187 ? 1.444 18.916 -5.075 1.00 74.94 187 ARG A CA 1
ATOM 1426 C C . ARG A 1 187 ? 2.229 20.104 -5.623 1.00 74.94 187 ARG A C 1
ATOM 1428 O O . ARG A 1 187 ? 1.652 20.929 -6.325 1.00 74.94 187 ARG A O 1
ATOM 1435 N N . LYS A 1 188 ? 3.535 20.184 -5.343 1.00 75.06 188 LYS A N 1
ATOM 1436 C CA . LYS A 1 188 ? 4.409 21.234 -5.897 1.00 75.06 188 LYS A CA 1
ATOM 1437 C C . LYS A 1 188 ? 4.551 21.126 -7.420 1.00 75.06 188 LYS A C 1
ATOM 1439 O O . LYS A 1 188 ? 4.710 22.150 -8.072 1.00 75.06 188 LYS A O 1
ATOM 1444 N N . ALA A 1 189 ? 4.450 19.917 -7.971 1.00 67.38 189 ALA A N 1
ATOM 1445 C CA . ALA A 1 189 ? 4.495 19.646 -9.409 1.00 67.38 189 ALA A CA 1
ATOM 1446 C C . ALA A 1 189 ? 3.145 19.838 -10.142 1.00 67.38 189 ALA A C 1
ATOM 1448 O O . ALA A 1 189 ? 3.084 19.652 -11.355 1.00 67.38 189 ALA A O 1
ATOM 1449 N N . GLY A 1 190 ? 2.067 20.228 -9.444 1.00 64.56 190 GLY A N 1
ATOM 1450 C CA . GLY A 1 190 ? 0.752 20.480 -10.051 1.00 64.56 190 GLY A CA 1
ATOM 1451 C C . GLY A 1 190 ? -0.289 19.370 -9.867 1.00 64.56 190 GLY A C 1
ATOM 1452 O O . GLY A 1 190 ? -1.283 19.364 -10.583 1.00 64.56 190 GLY A O 1
ATOM 1453 N N . GLY A 1 191 ? -0.098 18.451 -8.911 1.00 55.62 191 GLY A N 1
ATOM 1454 C CA . GLY A 1 191 ? -1.170 17.594 -8.379 1.00 55.62 191 GLY A CA 1
ATOM 1455 C C . GLY A 1 191 ? -1.646 16.454 -9.285 1.00 55.62 191 GLY A C 1
ATOM 1456 O O . GLY A 1 191 ? -2.757 15.975 -9.105 1.00 55.62 191 GLY A O 1
ATOM 1457 N N . GLY A 1 192 ? -0.822 16.019 -10.240 1.00 54.88 192 GLY A N 1
ATOM 1458 C CA . GLY A 1 192 ? -1.166 14.908 -11.137 1.00 54.88 192 GLY A CA 1
ATOM 1459 C C . GLY A 1 192 ? -0.135 14.628 -12.230 1.00 54.88 192 GLY A C 1
ATOM 1460 O O . GLY A 1 192 ? -0.081 13.518 -12.742 1.00 54.88 192 GLY A O 1
ATOM 1461 N N . ARG A 1 193 ? 0.740 15.593 -12.545 1.00 53.16 193 ARG A N 1
ATOM 1462 C CA . ARG A 1 193 ? 1.864 15.387 -13.470 1.00 53.16 193 ARG A CA 1
ATOM 1463 C C . ARG A 1 193 ? 3.089 14.899 -12.711 1.00 53.16 193 ARG A C 1
ATOM 1465 O O . ARG A 1 193 ? 3.459 15.506 -11.701 1.00 53.16 193 ARG A O 1
ATOM 1472 N N . ARG A 1 194 ? 3.735 13.836 -13.205 1.00 52.44 194 ARG A N 1
ATOM 1473 C CA . ARG A 1 194 ? 5.061 13.442 -12.709 1.00 52.44 194 ARG A CA 1
ATOM 1474 C C . ARG A 1 194 ? 6.005 14.642 -12.861 1.00 52.44 194 ARG A C 1
ATOM 1476 O O . ARG A 1 194 ? 5.985 15.286 -13.912 1.00 52.44 194 ARG A O 1
ATOM 1483 N N . PRO A 1 195 ? 6.824 14.971 -11.847 1.00 50.12 195 PRO A N 1
ATOM 1484 C CA . PRO A 1 195 ? 7.860 15.977 -12.019 1.00 50.12 195 PRO A CA 1
ATOM 1485 C C . PRO A 1 195 ? 8.777 15.539 -13.166 1.00 50.12 195 PRO A C 1
ATOM 1487 O O . PRO A 1 195 ? 9.328 14.440 -13.142 1.00 50.12 195 PRO A O 1
ATOM 1490 N N . VAL A 1 196 ? 8.899 16.386 -14.189 1.00 49.97 196 VAL A N 1
ATOM 1491 C CA . VAL A 1 196 ? 9.775 16.124 -15.334 1.00 49.97 196 VAL A CA 1
ATOM 1492 C C . VAL A 1 196 ? 11.211 16.100 -14.817 1.00 49.97 196 VAL A C 1
ATOM 1494 O O . VAL A 1 196 ? 11.680 17.099 -14.263 1.00 49.97 196 VAL A O 1
ATOM 1497 N N . SER A 1 197 ? 11.903 14.970 -14.962 1.00 43.69 197 SER A N 1
ATOM 1498 C CA . SER A 1 197 ? 13.331 14.890 -14.668 1.00 43.69 197 SER A CA 1
ATOM 1499 C C . SER A 1 197 ? 14.074 15.800 -15.644 1.00 43.69 197 SER A C 1
ATOM 1501 O O . SER A 1 197 ? 14.118 15.540 -16.844 1.00 43.69 197 SER A O 1
ATOM 1503 N N . GLN A 1 198 ? 14.629 16.901 -15.137 1.00 36.09 198 GLN A N 1
ATOM 1504 C CA . GLN A 1 198 ? 15.590 17.696 -15.893 1.00 36.09 198 GLN A CA 1
ATOM 1505 C C . GLN A 1 198 ? 16.905 16.910 -15.917 1.00 36.09 198 GLN A C 1
ATOM 1507 O O . GLN A 1 198 ? 17.633 16.899 -14.923 1.00 36.09 198 GLN A O 1
ATOM 1512 N N . HIS A 1 199 ? 17.150 16.199 -17.017 1.00 35.28 199 HIS A N 1
ATOM 1513 C CA . HIS A 1 199 ? 18.470 15.700 -17.398 1.00 35.28 199 HIS A CA 1
ATOM 1514 C C . HIS A 1 199 ? 19.084 16.635 -18.434 1.00 35.28 199 HIS A C 1
ATOM 1516 O O . HIS A 1 199 ? 18.334 17.074 -19.337 1.00 35.28 199 HIS A O 1
#